Protein AF-A0A077XVP7-F1 (afdb_monomer_lite)

pLDDT: mean 82.43, std 23.12, range [26.16, 98.31]

Radius of gyration: 33.92 Å; chains: 1; bounding box: 102×39×110 Å

Structure (mmCIF, N/CA/C/O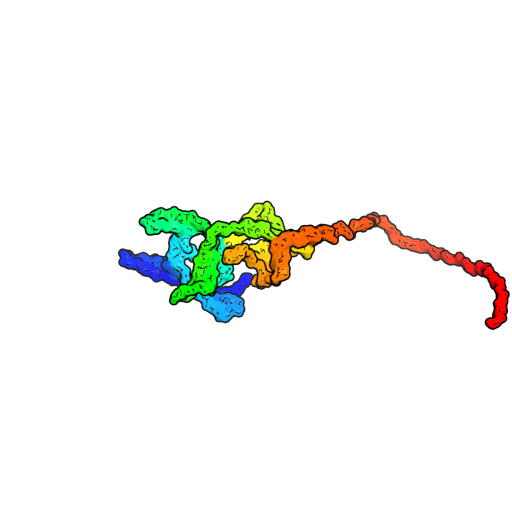 backbone):
data_AF-A0A077XVP7-F1
#
_entry.id   AF-A0A077XVP7-F1
#
loop_
_atom_site.group_PDB
_atom_site.id
_atom_site.type_symbol
_atom_site.label_atom_id
_atom_site.label_alt_id
_atom_site.label_comp_id
_atom_site.label_asym_id
_atom_site.label_entity_id
_atom_site.label_seq_id
_atom_site.pdbx_PDB_ins_code
_atom_site.Cartn_x
_atom_site.Cartn_y
_atom_site.Cartn_z
_atom_site.occupancy
_atom_site.B_iso_or_equiv
_atom_site.auth_seq_id
_atom_site.auth_comp_id
_atom_site.auth_asym_id
_atom_site.auth_atom_id
_atom_site.pdbx_PDB_model_num
ATOM 1 N N . MET A 1 1 ? 1.958 -12.522 10.988 1.00 44.28 1 MET A N 1
ATOM 2 C CA . MET A 1 1 ? 2.421 -12.353 9.593 1.00 44.28 1 MET A CA 1
ATOM 3 C C . MET A 1 1 ? 1.666 -13.384 8.767 1.00 44.28 1 MET A C 1
ATOM 5 O O . MET A 1 1 ? 1.558 -14.506 9.241 1.00 44.28 1 MET A O 1
ATOM 9 N N . GLY A 1 2 ? 1.006 -12.971 7.681 1.00 60.50 2 GLY A N 1
ATOM 10 C CA . GLY A 1 2 ? 0.100 -13.830 6.901 1.00 60.50 2 GLY A CA 1
ATOM 11 C C . GLY A 1 2 ? 0.855 -14.837 6.035 1.00 60.50 2 GLY A C 1
ATOM 12 O O . GLY A 1 2 ? 1.981 -14.561 5.628 1.00 60.50 2 GLY A O 1
ATOM 13 N N . ASN A 1 3 ? 0.239 -15.985 5.752 1.00 79.06 3 ASN A N 1
ATOM 14 C CA . ASN A 1 3 ? 0.801 -17.031 4.886 1.00 79.06 3 ASN A CA 1
ATOM 15 C C . ASN A 1 3 ? 0.529 -16.728 3.402 1.00 79.06 3 ASN A C 1
ATOM 17 O O . ASN A 1 3 ? 0.109 -17.603 2.645 1.00 79.06 3 ASN A O 1
ATOM 21 N N . ASP A 1 4 ? 0.699 -15.468 3.011 1.00 89.12 4 ASP A N 1
ATOM 22 C CA . ASP A 1 4 ? 0.605 -15.047 1.620 1.00 89.12 4 ASP A CA 1
ATOM 23 C C . ASP A 1 4 ? 1.827 -15.573 0.856 1.00 89.12 4 ASP A C 1
ATOM 25 O O . ASP A 1 4 ? 2.950 -15.563 1.367 1.00 89.12 4 ASP A O 1
ATOM 29 N N . HIS A 1 5 ? 1.622 -16.014 -0.383 1.00 92.75 5 HIS A N 1
ATOM 30 C CA . HIS A 1 5 ? 2.700 -16.458 -1.261 1.00 92.75 5 HIS A CA 1
ATOM 31 C C . HIS A 1 5 ? 2.914 -15.433 -2.370 1.00 92.75 5 HIS A C 1
ATOM 33 O O . HIS A 1 5 ? 1.995 -15.123 -3.128 1.00 92.75 5 HIS A O 1
ATOM 39 N N . VAL A 1 6 ? 4.139 -14.917 -2.476 1.00 94.69 6 VAL A N 1
ATOM 40 C CA . VAL A 1 6 ? 4.526 -13.937 -3.497 1.00 94.69 6 VAL A CA 1
ATOM 41 C C . VAL A 1 6 ? 5.794 -14.418 -4.189 1.00 94.69 6 VAL A C 1
ATOM 43 O O . VAL A 1 6 ? 6.761 -14.785 -3.526 1.00 94.69 6 VAL A O 1
ATOM 46 N N . THR A 1 7 ? 5.809 -14.433 -5.517 1.00 96.06 7 THR A N 1
ATOM 47 C CA . THR A 1 7 ? 6.993 -14.775 -6.321 1.00 96.06 7 THR A CA 1
ATOM 48 C C . THR A 1 7 ? 7.209 -13.709 -7.382 1.00 96.06 7 THR A C 1
ATOM 50 O O . THR A 1 7 ? 6.244 -13.225 -7.968 1.00 96.06 7 THR A O 1
ATOM 53 N N . ALA A 1 8 ? 8.470 -13.352 -7.635 1.00 97.00 8 ALA A N 1
ATOM 54 C CA . ALA A 1 8 ? 8.846 -12.431 -8.699 1.00 97.00 8 ALA A CA 1
ATOM 55 C C . ALA A 1 8 ? 9.669 -13.141 -9.776 1.00 97.00 8 ALA A C 1
ATOM 57 O O . ALA A 1 8 ? 10.629 -13.847 -9.462 1.00 97.00 8 ALA A O 1
ATOM 58 N N . ARG A 1 9 ? 9.347 -12.890 -11.046 1.00 97.75 9 ARG A N 1
ATOM 59 C CA . ARG A 1 9 ? 10.222 -13.184 -12.186 1.00 97.75 9 ARG A CA 1
ATOM 60 C C . ARG A 1 9 ? 10.799 -11.876 -12.709 1.00 97.75 9 ARG A C 1
ATOM 62 O O . ARG A 1 9 ? 10.049 -11.003 -13.129 1.00 97.75 9 ARG A O 1
ATOM 69 N N . LEU A 1 10 ? 12.122 -11.743 -12.684 1.00 97.56 10 LEU A N 1
ATOM 70 C CA . LEU A 1 10 ? 12.814 -10.543 -13.152 1.00 97.56 10 LEU A CA 1
ATOM 71 C C . LEU A 1 10 ? 13.047 -10.617 -14.665 1.00 97.56 10 LEU A C 1
ATOM 73 O O . LEU A 1 10 ? 13.587 -11.606 -15.160 1.00 97.56 10 LEU A O 1
ATOM 77 N N . ASN A 1 11 ? 12.683 -9.561 -15.389 1.00 96.94 11 ASN A N 1
ATOM 78 C CA . ASN A 1 11 ? 12.805 -9.497 -16.840 1.00 96.94 11 ASN A CA 1
ATOM 79 C C . ASN A 1 11 ? 13.934 -8.537 -17.234 1.00 96.94 11 ASN A C 1
ATOM 81 O O . ASN A 1 11 ? 13.831 -7.316 -17.070 1.00 96.94 11 ASN A O 1
ATOM 85 N N . PHE A 1 12 ? 15.003 -9.103 -17.793 1.00 96.31 12 PHE A N 1
ATOM 86 C CA . PHE A 1 12 ? 16.146 -8.362 -18.318 1.00 96.31 12 PHE A CA 1
ATOM 87 C C . PHE A 1 12 ? 16.134 -8.371 -19.846 1.00 96.31 12 PHE A C 1
ATOM 89 O O . PHE A 1 12 ? 15.812 -9.388 -20.460 1.00 96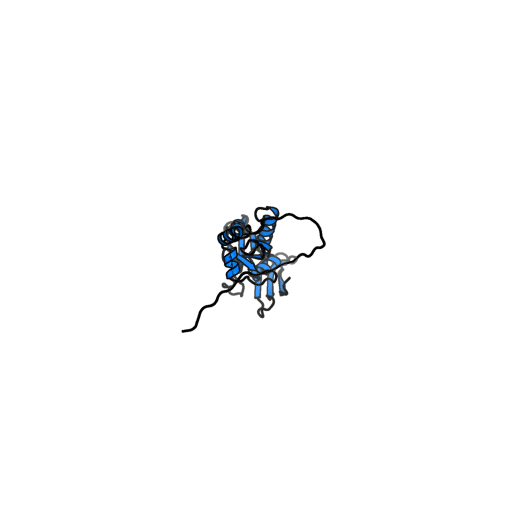.31 12 PHE A O 1
ATOM 96 N N . LYS A 1 13 ? 16.526 -7.259 -20.472 1.00 94.56 13 LYS A N 1
ATOM 97 C CA . LYS A 1 13 ? 16.799 -7.201 -21.916 1.00 94.56 13 LYS A CA 1
ATOM 98 C C . LYS A 1 13 ? 18.257 -6.825 -22.137 1.00 94.56 13 LYS A C 1
ATOM 100 O O . LYS A 1 13 ? 18.746 -5.868 -21.541 1.00 94.56 13 LYS A O 1
ATOM 105 N N . LYS A 1 14 ? 18.930 -7.567 -23.012 1.00 95.00 14 LYS A N 1
ATOM 106 C CA . LYS A 1 14 ? 20.259 -7.207 -23.506 1.00 95.00 14 LYS A CA 1
ATOM 107 C C . LYS A 1 14 ? 20.186 -5.890 -24.290 1.00 95.00 14 LYS A C 1
ATOM 109 O O . LYS A 1 14 ? 19.203 -5.657 -24.992 1.00 95.00 14 LYS A O 1
ATOM 114 N N . SER A 1 15 ? 21.189 -5.029 -24.149 1.00 93.56 15 SER A N 1
ATOM 115 C CA . SER A 1 15 ? 21.276 -3.798 -24.937 1.00 93.56 15 SER A CA 1
ATOM 116 C C . SER A 1 15 ? 21.480 -4.121 -26.417 1.00 93.56 15 SER A C 1
ATOM 118 O O . SER A 1 15 ? 22.288 -4.981 -26.765 1.00 93.56 15 SER A O 1
ATOM 120 N N . ASP A 1 16 ? 20.769 -3.394 -27.279 1.00 91.69 16 ASP A N 1
ATOM 121 C CA . ASP A 1 16 ? 20.938 -3.484 -28.732 1.00 91.69 16 ASP A CA 1
ATOM 122 C C . ASP A 1 16 ? 22.183 -2.693 -29.204 1.00 91.69 16 ASP A C 1
ATOM 124 O O . ASP A 1 16 ? 22.664 -2.904 -30.313 1.00 91.69 16 ASP A O 1
ATOM 128 N N . GLN A 1 17 ? 22.717 -1.794 -28.361 1.00 91.88 17 GLN A N 1
ATOM 129 C CA . GLN A 1 17 ? 23.861 -0.918 -28.669 1.00 91.88 17 GLN A CA 1
ATOM 130 C C . GLN A 1 17 ? 25.188 -1.413 -28.077 1.00 91.88 17 GLN A C 1
ATOM 132 O O . GLN A 1 17 ? 26.245 -1.148 -28.641 1.00 91.88 17 GLN A O 1
ATOM 137 N N . ASP A 1 18 ? 25.143 -2.132 -26.953 1.00 93.06 18 ASP A N 1
ATOM 138 C CA . ASP A 1 18 ? 26.331 -2.641 -26.262 1.00 93.06 18 ASP A CA 1
ATOM 139 C C . ASP A 1 18 ? 26.101 -4.083 -25.797 1.00 93.06 18 ASP A C 1
ATOM 141 O O . ASP A 1 18 ? 25.362 -4.352 -24.851 1.00 93.06 18 ASP A O 1
ATOM 145 N N . ALA A 1 19 ? 26.775 -5.038 -26.437 1.00 88.44 19 ALA A N 1
ATOM 146 C CA . ALA A 1 19 ? 26.587 -6.457 -26.160 1.00 88.44 19 ALA A CA 1
ATOM 147 C C . ALA A 1 19 ? 27.004 -6.898 -24.738 1.00 88.44 19 ALA A C 1
ATOM 149 O O . ALA A 1 19 ? 26.717 -8.042 -24.368 1.00 88.44 19 ALA A O 1
ATOM 150 N N . SER A 1 20 ? 27.657 -6.037 -23.953 1.00 91.94 20 SER A N 1
ATOM 151 C CA . SER A 1 20 ? 28.016 -6.288 -22.552 1.00 91.94 20 SER A CA 1
ATOM 152 C C . SER A 1 20 ? 26.928 -5.873 -21.552 1.00 91.94 20 SER A C 1
ATOM 154 O O . SER A 1 20 ? 26.946 -6.323 -20.406 1.00 91.94 20 SER A O 1
ATOM 156 N N . MET A 1 21 ? 25.951 -5.062 -21.972 1.00 93.75 21 MET A N 1
ATOM 157 C CA . MET A 1 21 ? 24.964 -4.465 -21.072 1.00 93.75 21 MET A CA 1
ATOM 158 C C . MET A 1 21 ? 23.627 -5.212 -21.058 1.00 93.75 21 MET A C 1
ATOM 160 O O . MET A 1 21 ? 23.106 -5.646 -22.089 1.00 93.75 21 MET A O 1
ATOM 164 N N . TYR A 1 22 ? 23.025 -5.283 -19.869 1.00 94.38 22 TYR A N 1
ATOM 165 C CA . TYR A 1 22 ? 21.671 -5.784 -19.641 1.00 94.38 22 TYR A CA 1
ATOM 166 C C . TYR A 1 22 ? 20.884 -4.783 -18.801 1.00 94.38 22 TYR A C 1
ATOM 168 O O . TYR A 1 22 ? 21.380 -4.272 -17.799 1.00 94.38 22 TYR A O 1
ATOM 176 N N . PHE A 1 23 ? 19.635 -4.542 -19.186 1.00 93.50 23 PHE A N 1
ATOM 177 C CA . PHE A 1 23 ? 18.729 -3.632 -18.496 1.00 93.50 23 PHE A CA 1
ATOM 178 C C . PHE A 1 23 ? 17.615 -4.406 -17.809 1.00 93.50 23 PHE A C 1
ATOM 180 O O . PHE A 1 23 ? 16.940 -5.227 -18.436 1.00 93.50 23 PHE A O 1
ATOM 187 N N . PHE A 1 24 ? 17.408 -4.125 -16.524 1.00 94.69 24 PHE A N 1
ATOM 188 C CA . PHE A 1 24 ? 16.256 -4.612 -15.778 1.00 94.69 24 PHE A CA 1
ATOM 189 C C . PHE A 1 24 ? 15.023 -3.779 -16.148 1.00 94.69 24 PHE A C 1
ATOM 191 O O . PHE A 1 24 ? 14.936 -2.607 -15.789 1.00 94.69 24 PHE A O 1
ATOM 198 N N . ASN A 1 25 ? 14.086 -4.372 -16.888 1.00 94.12 25 ASN A N 1
ATOM 199 C CA . ASN A 1 25 ? 12.985 -3.633 -17.516 1.00 94.12 25 ASN A CA 1
ATOM 200 C C . ASN A 1 25 ? 11.654 -3.773 -16.788 1.00 94.12 25 ASN A C 1
ATOM 202 O O . ASN A 1 25 ? 10.823 -2.867 -16.837 1.00 94.12 25 ASN A O 1
ATOM 206 N N . SER A 1 26 ? 11.405 -4.928 -16.183 1.00 97.12 26 SER A N 1
ATOM 207 C CA . SER A 1 26 ? 10.180 -5.201 -15.439 1.00 97.12 26 SER A CA 1
ATOM 208 C C . SER A 1 26 ? 10.345 -6.435 -14.570 1.00 97.12 26 SER A C 1
ATOM 210 O O . SER A 1 26 ? 11.302 -7.193 -14.721 1.00 97.12 26 SER A O 1
ATOM 212 N N . PHE A 1 27 ? 9.383 -6.675 -13.694 1.00 98.00 27 PHE A N 1
ATOM 213 C CA . PHE A 1 27 ? 9.234 -7.945 -13.006 1.00 98.00 27 PHE A CA 1
ATOM 214 C C . PHE A 1 27 ? 7.767 -8.369 -13.005 1.00 98.00 27 PHE A C 1
ATOM 216 O O . PHE A 1 27 ? 6.874 -7.544 -12.816 1.00 98.00 27 PHE A O 1
ATOM 223 N N . ASP A 1 28 ? 7.523 -9.654 -13.237 1.00 97.94 28 ASP A N 1
ATOM 224 C CA . ASP A 1 28 ? 6.202 -10.253 -13.071 1.00 97.94 28 ASP A CA 1
ATOM 225 C C . ASP A 1 28 ? 6.047 -10.700 -11.624 1.00 97.94 28 ASP A C 1
ATOM 227 O O . ASP A 1 28 ? 6.906 -11.416 -11.108 1.00 97.94 28 ASP A O 1
ATOM 231 N N . VAL A 1 29 ? 4.959 -10.299 -10.980 1.00 98.06 29 VAL A N 1
ATOM 232 C CA . VAL A 1 29 ? 4.599 -10.733 -9.634 1.00 98.06 29 VAL A CA 1
ATOM 233 C C . VAL A 1 29 ? 3.449 -11.715 -9.728 1.00 98.06 29 VAL A C 1
ATOM 235 O O . VAL A 1 29 ? 2.406 -11.399 -10.296 1.00 98.06 29 VAL A O 1
ATOM 238 N N . LEU A 1 30 ? 3.643 -12.891 -9.140 1.00 96.94 30 LEU A N 1
ATOM 239 C CA . LEU A 1 30 ? 2.583 -13.841 -8.831 1.00 96.94 30 LEU A CA 1
ATOM 240 C C . LEU A 1 30 ? 2.254 -13.708 -7.349 1.00 96.94 30 LEU A C 1
ATOM 242 O O . LEU A 1 30 ? 3.128 -13.909 -6.504 1.00 96.94 30 LEU A O 1
ATOM 246 N N . PHE A 1 31 ? 1.010 -13.365 -7.042 1.00 95.94 31 PHE A N 1
ATOM 247 C CA . PHE A 1 31 ? 0.520 -13.167 -5.686 1.00 95.94 31 PHE A CA 1
ATOM 248 C C . PHE A 1 31 ? -0.663 -14.093 -5.418 1.00 95.94 31 PHE A C 1
ATOM 250 O O . PHE A 1 31 ? -1.675 -14.043 -6.112 1.00 95.94 31 PHE A O 1
ATOM 257 N N . LYS A 1 32 ? -0.541 -14.922 -4.384 1.00 94.44 32 LYS A N 1
ATOM 258 C CA . LYS A 1 32 ? -1.622 -15.752 -3.865 1.00 94.44 32 LYS A CA 1
ATOM 259 C C . LYS A 1 32 ? -1.864 -15.396 -2.409 1.00 94.44 32 LYS A C 1
ATOM 261 O O . LYS A 1 32 ? -1.005 -15.617 -1.551 1.00 94.44 32 LYS A O 1
ATOM 266 N N . LYS A 1 33 ? -3.049 -14.862 -2.140 1.00 89.50 33 LYS A N 1
ATOM 267 C CA . LYS A 1 33 ? -3.473 -14.506 -0.792 1.00 89.50 33 LYS A CA 1
ATOM 268 C C . LYS A 1 33 ? -3.868 -15.745 0.002 1.00 89.50 33 LYS A C 1
ATOM 270 O O . LYS A 1 33 ? -4.430 -16.701 -0.535 1.00 89.50 33 LYS A O 1
ATOM 275 N N . GLN A 1 34 ? -3.580 -15.738 1.298 1.00 86.00 34 GLN A N 1
ATOM 276 C CA . GLN A 1 34 ? -3.913 -16.850 2.176 1.00 86.00 34 GLN A CA 1
ATOM 277 C C . GLN A 1 34 ? -5.419 -17.156 2.152 1.00 86.00 34 GLN A C 1
ATOM 279 O O . GLN A 1 34 ? -6.252 -16.289 2.404 1.00 86.00 34 GLN A O 1
ATOM 284 N N . GLY A 1 35 ? -5.757 -18.427 1.924 1.00 84.19 35 GLY A N 1
ATOM 285 C CA . GLY A 1 35 ? -7.144 -18.900 1.893 1.00 84.19 35 GLY A CA 1
ATOM 286 C C . GLY A 1 35 ? -7.876 -18.630 0.578 1.00 84.19 35 GLY A C 1
ATOM 287 O O . GLY A 1 35 ? -9.006 -19.084 0.424 1.00 84.19 35 GLY A O 1
ATOM 288 N N . GLU A 1 36 ? -7.239 -17.948 -0.374 1.00 87.00 36 GLU A N 1
ATOM 289 C CA . GLU A 1 36 ? -7.755 -17.766 -1.727 1.00 87.00 36 GLU A CA 1
ATOM 290 C C . GLU A 1 36 ? -7.137 -18.819 -2.661 1.00 87.00 36 GLU A C 1
ATOM 292 O O . GLU A 1 36 ? -5.975 -19.218 -2.521 1.00 87.00 36 GLU A O 1
ATOM 297 N N . ASN A 1 37 ? -7.938 -19.329 -3.599 1.00 87.00 37 ASN A N 1
ATOM 298 C CA . ASN A 1 37 ? -7.485 -20.343 -4.556 1.00 87.00 37 ASN A CA 1
ATOM 299 C C . ASN A 1 37 ? -6.829 -19.725 -5.791 1.00 87.00 37 ASN A C 1
ATOM 301 O O . ASN A 1 37 ? -6.003 -20.376 -6.430 1.00 87.00 37 ASN A O 1
ATOM 305 N N . GLU A 1 38 ? -7.191 -18.485 -6.102 1.00 89.62 38 GLU A N 1
ATOM 306 C CA . GLU A 1 38 ? -6.730 -17.767 -7.279 1.00 89.62 38 GLU A CA 1
ATOM 307 C C . GLU A 1 38 ? -5.360 -17.132 -7.030 1.00 89.62 38 GLU A C 1
ATOM 309 O O . GLU A 1 38 ? -5.062 -16.626 -5.946 1.00 89.62 38 GLU A O 1
ATOM 314 N N . THR A 1 39 ? -4.517 -17.180 -8.058 1.00 93.88 39 THR A N 1
ATOM 315 C CA . THR A 1 39 ? -3.234 -16.482 -8.082 1.00 93.88 39 THR A CA 1
ATOM 316 C C . THR A 1 39 ? -3.375 -15.297 -9.020 1.00 93.88 39 THR A C 1
ATOM 318 O O . THR A 1 39 ? -3.668 -15.466 -10.202 1.00 93.88 39 THR A O 1
ATOM 321 N N . MET A 1 40 ? -3.135 -14.105 -8.495 1.00 94.50 40 MET A N 1
ATOM 322 C CA . MET A 1 40 ? -3.070 -12.875 -9.264 1.00 94.50 40 MET A CA 1
ATOM 323 C C . MET A 1 40 ? -1.700 -12.748 -9.930 1.00 94.50 40 MET A C 1
ATOM 325 O O . MET A 1 40 ? -0.677 -13.032 -9.303 1.00 94.50 40 MET A O 1
ATOM 329 N N . GLN A 1 41 ? -1.674 -12.273 -11.172 1.00 96.44 41 GLN A N 1
ATOM 330 C CA . GLN A 1 41 ? -0.446 -11.914 -11.871 1.00 96.44 41 GLN A CA 1
ATOM 331 C C . GLN A 1 41 ? -0.467 -10.431 -12.242 1.00 96.44 41 GLN A C 1
ATOM 333 O O . GLN A 1 41 ? -1.487 -9.927 -12.694 1.00 96.44 41 GLN A O 1
ATOM 338 N N . GLN A 1 42 ? 0.665 -9.750 -12.074 1.00 98.12 42 GLN A N 1
ATOM 339 C CA . GLN A 1 42 ? 0.848 -8.363 -12.502 1.00 98.12 42 GLN A CA 1
ATOM 340 C C . GLN A 1 42 ? 2.285 -8.147 -12.980 1.00 98.12 42 GLN A C 1
ATOM 342 O O . GLN A 1 42 ? 3.232 -8.530 -12.292 1.00 98.12 42 GLN A O 1
ATOM 347 N N . ASN A 1 43 ? 2.470 -7.485 -14.119 1.00 97.81 43 ASN A N 1
ATOM 348 C CA . ASN A 1 43 ? 3.769 -6.973 -14.540 1.00 97.81 43 ASN A CA 1
ATOM 349 C C . ASN A 1 43 ? 3.992 -5.553 -13.999 1.00 97.81 43 ASN A C 1
ATOM 351 O O . ASN A 1 43 ? 3.175 -4.656 -14.206 1.00 97.81 43 ASN A O 1
ATOM 355 N N . PHE A 1 44 ? 5.132 -5.328 -13.350 1.00 97.56 44 PHE A N 1
ATOM 356 C CA . PHE A 1 44 ? 5.576 -4.006 -12.915 1.00 97.56 44 PHE A CA 1
ATOM 357 C C . PHE A 1 44 ? 6.783 -3.579 -13.739 1.00 97.56 44 PHE A C 1
ATOM 359 O O . PHE A 1 44 ? 7.851 -4.189 -13.665 1.00 97.56 44 PHE A O 1
ATOM 366 N N . ARG A 1 45 ? 6.628 -2.513 -14.528 1.00 95.06 45 ARG A N 1
ATOM 36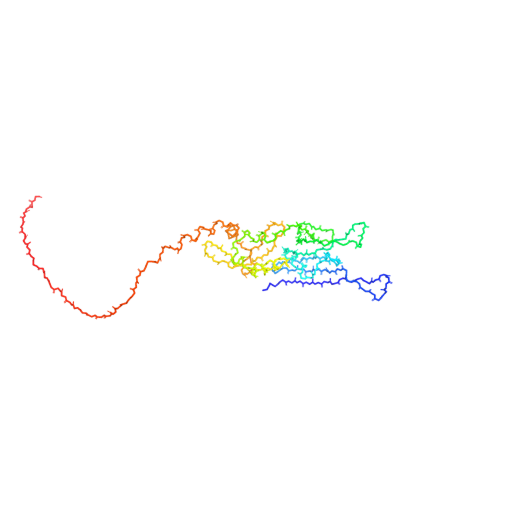7 C CA . ARG A 1 45 ? 7.729 -1.944 -15.313 1.00 95.06 45 ARG A CA 1
ATOM 368 C C . ARG A 1 45 ? 8.671 -1.139 -14.424 1.00 95.06 45 ARG A C 1
ATOM 370 O O . ARG A 1 45 ? 8.245 -0.416 -13.525 1.00 95.06 45 ARG A O 1
ATOM 377 N N . ILE A 1 46 ? 9.956 -1.228 -14.733 1.00 92.00 46 ILE A N 1
ATOM 378 C CA . ILE A 1 46 ? 10.980 -0.352 -14.184 1.00 92.00 46 ILE A CA 1
ATOM 379 C C . ILE A 1 46 ? 10.981 0.917 -15.024 1.00 92.00 46 ILE A C 1
ATOM 381 O O . ILE A 1 46 ? 11.354 0.918 -16.194 1.00 92.00 46 ILE A O 1
ATOM 385 N N . ALA A 1 47 ? 10.516 1.995 -14.412 1.00 84.81 47 ALA A N 1
ATOM 386 C CA . ALA A 1 47 ? 10.521 3.327 -14.984 1.00 84.81 47 ALA A CA 1
ATOM 387 C C . ALA A 1 47 ? 11.086 4.281 -13.934 1.00 84.81 47 ALA A C 1
ATOM 389 O O . ALA A 1 47 ? 10.673 4.242 -12.770 1.00 84.81 47 ALA A O 1
ATOM 390 N N . TYR A 1 48 ? 12.055 5.107 -14.330 1.00 82.06 48 TYR A N 1
ATOM 391 C CA . TYR A 1 48 ? 12.686 6.055 -13.420 1.00 82.06 48 TYR A CA 1
ATOM 392 C C . TYR A 1 48 ? 11.627 6.985 -12.819 1.00 82.06 48 TYR A C 1
ATOM 394 O O . TYR A 1 48 ? 10.900 7.649 -13.549 1.00 82.06 48 TYR A O 1
ATOM 402 N N . GLY A 1 49 ? 11.514 6.973 -11.491 1.00 82.88 49 GLY A N 1
ATOM 403 C CA . GLY A 1 49 ? 10.553 7.776 -10.739 1.00 82.88 49 GLY A CA 1
ATOM 404 C C . GLY A 1 49 ? 9.074 7.416 -10.920 1.00 82.88 49 GLY A C 1
ATOM 405 O O . GLY A 1 49 ? 8.245 7.981 -10.218 1.00 82.88 49 GLY A O 1
ATOM 406 N N . GLU A 1 50 ? 8.716 6.458 -11.778 1.00 86.31 50 GLU A N 1
ATOM 407 C CA . GLU A 1 50 ? 7.330 5.987 -11.925 1.00 86.31 50 GLU A CA 1
ATOM 408 C C . GLU A 1 50 ? 7.103 4.546 -11.456 1.00 86.31 50 GLU A C 1
ATOM 410 O O . GLU A 1 50 ? 5.966 4.159 -11.189 1.00 86.31 50 GLU A O 1
ATOM 415 N N . GLY A 1 51 ? 8.172 3.755 -11.346 1.00 92.50 51 GLY A N 1
ATOM 416 C CA . GLY A 1 51 ? 8.103 2.345 -10.979 1.00 92.50 51 GLY A CA 1
ATOM 417 C C . GLY A 1 51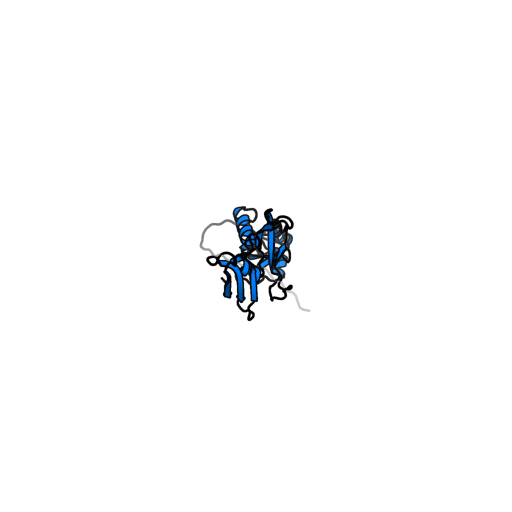 ? 7.810 2.088 -9.499 1.00 92.50 51 GLY A C 1
ATOM 418 O O . GLY A 1 51 ? 7.955 2.954 -8.627 1.00 92.50 51 GLY A O 1
ATOM 419 N N . PHE A 1 52 ? 7.460 0.837 -9.216 1.00 96.12 52 PHE A N 1
ATOM 420 C CA . PHE A 1 52 ? 7.260 0.317 -7.867 1.00 96.12 52 PHE A CA 1
ATOM 421 C C . PHE A 1 52 ? 8.326 -0.725 -7.543 1.00 96.12 52 PHE A C 1
ATOM 423 O O . PHE A 1 52 ? 8.718 -1.515 -8.403 1.00 96.12 52 PHE A O 1
ATOM 430 N N . ARG A 1 53 ? 8.802 -0.729 -6.298 1.00 95.19 53 ARG A N 1
ATOM 431 C CA . ARG A 1 53 ? 9.642 -1.817 -5.779 1.00 95.19 53 ARG A CA 1
ATOM 432 C C . ARG A 1 53 ? 8.801 -3.074 -5.546 1.00 95.19 53 ARG A C 1
ATOM 434 O O . ARG A 1 53 ? 7.576 -3.016 -5.519 1.00 95.19 53 ARG A O 1
ATOM 441 N N . PHE A 1 54 ? 9.450 -4.215 -5.330 1.00 96.25 54 PHE A N 1
ATOM 442 C CA . PHE A 1 54 ? 8.743 -5.478 -5.101 1.00 96.25 54 PHE A CA 1
ATOM 443 C C . PHE A 1 54 ? 7.847 -5.460 -3.845 1.00 96.25 54 PHE A C 1
ATOM 445 O O . PHE A 1 54 ? 6.730 -5.974 -3.879 1.00 96.25 54 PHE A O 1
ATOM 452 N N . ASP A 1 55 ? 8.284 -4.815 -2.758 1.00 96.00 55 ASP A N 1
ATOM 453 C CA . ASP A 1 55 ? 7.468 -4.638 -1.549 1.00 96.00 55 ASP A CA 1
ATOM 454 C C . ASP A 1 55 ? 6.222 -3.779 -1.820 1.00 96.00 55 ASP A C 1
ATOM 456 O O . ASP A 1 55 ? 5.125 -4.108 -1.368 1.00 96.00 55 ASP A O 1
ATOM 460 N N . GLU A 1 56 ? 6.379 -2.713 -2.606 1.00 97.31 56 GLU A N 1
ATOM 461 C CA . GLU A 1 56 ? 5.293 -1.832 -3.041 1.00 97.31 56 GLU A CA 1
ATOM 462 C C . GLU A 1 56 ? 4.313 -2.567 -3.971 1.00 97.31 56 GLU A C 1
ATOM 464 O O . GLU A 1 56 ? 3.098 -2.465 -3.812 1.00 97.31 56 GLU A O 1
ATOM 469 N N . ALA A 1 57 ? 4.825 -3.376 -4.896 1.00 97.44 57 ALA A N 1
ATOM 470 C CA . ALA A 1 57 ? 4.019 -4.205 -5.783 1.00 97.44 57 ALA A CA 1
ATOM 471 C C . ALA A 1 57 ? 3.118 -5.173 -5.001 1.00 97.44 57 ALA A C 1
ATOM 473 O O . ALA A 1 57 ? 1.908 -5.207 -5.222 1.00 97.44 57 ALA A O 1
ATOM 474 N N . TYR A 1 58 ? 3.679 -5.896 -4.027 1.00 96.44 58 TYR A N 1
ATOM 475 C CA . TYR A 1 58 ? 2.901 -6.757 -3.133 1.00 96.44 58 TYR A CA 1
ATOM 476 C C . TYR A 1 58 ? 1.823 -5.974 -2.371 1.00 96.44 58 TYR A C 1
ATOM 478 O O . TYR A 1 58 ? 0.685 -6.427 -2.254 1.00 96.44 58 TYR A O 1
ATOM 486 N N . LYS A 1 59 ? 2.156 -4.786 -1.855 1.00 97.12 59 LYS A N 1
ATOM 487 C CA . LYS A 1 59 ? 1.208 -3.917 -1.145 1.00 97.12 59 LYS A CA 1
ATOM 488 C C . LYS A 1 59 ? 0.023 -3.527 -2.032 1.00 97.12 59 LYS A C 1
ATOM 490 O O . LYS A 1 59 ? -1.116 -3.713 -1.603 1.00 97.12 59 LYS A O 1
ATOM 495 N N . LEU A 1 60 ? 0.286 -3.083 -3.260 1.00 97.81 60 LEU A N 1
ATOM 496 C CA . LEU A 1 60 ? -0.741 -2.740 -4.248 1.00 97.81 60 LEU A CA 1
ATOM 497 C C . LEU A 1 60 ? -1.617 -3.944 -4.611 1.00 97.81 60 LEU A C 1
ATOM 499 O O . LEU A 1 60 ? -2.838 -3.832 -4.573 1.00 97.81 60 LEU A O 1
ATOM 503 N N . MET A 1 61 ? -1.012 -5.104 -4.887 1.00 96.94 61 MET A N 1
ATOM 504 C CA . MET A 1 61 ? -1.745 -6.339 -5.212 1.00 96.94 61 MET A CA 1
ATOM 505 C C . MET A 1 61 ? -2.585 -6.863 -4.039 1.00 96.94 61 MET A C 1
ATOM 507 O O . MET A 1 61 ? -3.607 -7.508 -4.245 1.00 96.94 61 MET A O 1
ATOM 511 N N . ASN A 1 62 ? -2.206 -6.542 -2.800 1.00 93.81 62 ASN A N 1
ATOM 512 C CA . ASN A 1 62 ? -3.007 -6.807 -1.601 1.00 93.81 62 ASN A CA 1
ATOM 513 C C . ASN A 1 62 ? -4.097 -5.731 -1.365 1.00 93.81 62 ASN A C 1
ATOM 515 O O . ASN A 1 62 ? -4.735 -5.709 -0.316 1.00 93.81 62 ASN A O 1
ATOM 519 N N . GLY A 1 63 ? -4.299 -4.806 -2.309 1.00 95.19 63 GLY A N 1
ATOM 520 C CA . GLY A 1 63 ? -5.314 -3.750 -2.245 1.00 95.19 63 GLY A CA 1
ATOM 521 C C . GLY A 1 63 ? -4.965 -2.577 -1.328 1.00 95.19 63 GLY A C 1
ATOM 522 O O . GLY A 1 63 ? -5.856 -1.830 -0.920 1.00 95.19 63 GLY A O 1
ATOM 523 N N . ARG A 1 64 ? -3.687 -2.401 -0.971 1.00 96.81 64 ARG A N 1
ATOM 524 C CA . ARG A 1 64 ? -3.219 -1.276 -0.146 1.00 96.81 64 ARG A CA 1
ATOM 525 C C . ARG A 1 64 ? -2.792 -0.104 -1.020 1.00 96.81 64 ARG A C 1
ATOM 527 O O . ARG A 1 64 ? -2.375 -0.279 -2.161 1.00 96.81 64 ARG A O 1
ATOM 534 N N . SER A 1 65 ? -2.898 1.101 -0.470 1.00 98.19 65 SER A N 1
ATOM 535 C CA . SER A 1 65 ? -2.474 2.333 -1.140 1.00 98.19 65 SER A CA 1
ATOM 536 C C . SER A 1 65 ? -1.050 2.729 -0.753 1.00 98.19 65 SER A C 1
ATOM 538 O O . SER A 1 65 ? -0.643 2.491 0.379 1.00 98.19 65 SER A O 1
ATOM 540 N N . ILE A 1 66 ? -0.305 3.350 -1.668 1.00 97.94 66 ILE A N 1
ATOM 541 C CA . ILE A 1 66 ? 1.084 3.785 -1.448 1.00 97.94 66 ILE A CA 1
ATOM 542 C C . ILE A 1 66 ? 1.223 5.246 -1.831 1.00 97.94 66 ILE A C 1
ATOM 544 O O . ILE A 1 66 ? 1.009 5.603 -2.986 1.00 97.94 66 ILE A O 1
ATOM 548 N N . ASN A 1 67 ? 1.626 6.081 -0.885 1.00 97.44 67 ASN A N 1
ATOM 549 C CA . ASN A 1 67 ? 1.993 7.464 -1.133 1.00 97.44 67 ASN A CA 1
ATOM 550 C C . ASN A 1 67 ? 3.505 7.575 -1.342 1.00 97.44 67 ASN A C 1
ATOM 552 O O . ASN A 1 67 ? 4.291 7.201 -0.472 1.00 97.44 67 ASN A O 1
ATOM 556 N N . LYS A 1 68 ? 3.914 8.102 -2.495 1.00 95.25 68 LYS A N 1
ATOM 557 C CA . LYS A 1 68 ? 5.322 8.365 -2.804 1.00 95.25 68 LYS A CA 1
ATOM 558 C C . LYS A 1 68 ? 5.454 9.548 -3.752 1.00 95.25 68 LYS A C 1
ATOM 560 O O . LYS A 1 68 ? 4.490 9.979 -4.387 1.00 95.25 68 LYS A O 1
ATOM 565 N N . THR A 1 69 ? 6.673 10.058 -3.853 1.00 95.31 69 THR A N 1
ATOM 566 C CA . THR A 1 69 ? 7.038 11.017 -4.891 1.00 95.31 69 THR A CA 1
ATOM 567 C C . THR A 1 69 ? 7.271 10.269 -6.198 1.00 95.31 69 THR A C 1
ATOM 569 O O . THR A 1 69 ? 8.082 9.343 -6.259 1.00 95.31 69 THR A O 1
ATOM 572 N N . PHE A 1 70 ? 6.534 10.665 -7.229 1.00 94.00 70 PHE A N 1
ATOM 573 C CA . PHE A 1 70 ? 6.723 10.231 -8.602 1.00 94.00 70 PHE A CA 1
ATOM 574 C C . PHE A 1 70 ? 7.517 11.286 -9.369 1.00 94.00 70 PHE A C 1
ATOM 576 O O . PHE A 1 70 ? 7.409 12.473 -9.072 1.00 94.00 70 PHE A O 1
ATOM 583 N N . VAL A 1 71 ? 8.277 10.867 -10.377 1.00 91.69 71 VAL A N 1
ATOM 584 C CA . VAL A 1 71 ? 8.930 11.785 -11.318 1.00 91.69 71 VAL A CA 1
ATOM 585 C C . VAL A 1 71 ? 8.202 11.701 -12.647 1.00 91.69 71 VAL A C 1
ATOM 587 O O . VAL A 1 71 ? 8.149 10.636 -13.256 1.00 91.69 71 VAL A O 1
ATOM 590 N N . MET A 1 72 ? 7.655 12.823 -13.096 1.00 84.50 72 MET A N 1
ATOM 591 C CA . MET A 1 72 ? 7.062 12.957 -14.422 1.00 84.50 72 MET A CA 1
ATOM 592 C C . MET A 1 72 ? 8.034 13.703 -15.332 1.00 84.50 72 MET A C 1
ATOM 594 O O . MET A 1 72 ? 8.639 14.694 -14.927 1.00 84.50 72 MET A O 1
ATOM 598 N N . THR A 1 73 ? 8.198 13.219 -16.559 1.00 84.12 73 THR A N 1
ATOM 599 C CA . THR A 1 73 ? 8.950 13.923 -17.606 1.00 84.12 73 THR A CA 1
ATOM 600 C C . THR A 1 73 ? 8.012 14.788 -18.431 1.00 84.12 73 THR A C 1
ATOM 602 O O . THR A 1 73 ? 6.884 14.362 -18.711 1.00 84.12 73 THR A O 1
ATOM 605 N N . ASP A 1 74 ? 8.474 15.958 -18.866 1.00 83.00 74 ASP A N 1
ATOM 606 C CA . ASP A 1 74 ? 7.708 16.769 -19.810 1.00 83.00 74 ASP A CA 1
ATOM 607 C C . ASP A 1 74 ? 7.513 16.024 -21.151 1.00 83.00 74 ASP A C 1
ATOM 609 O O . ASP A 1 74 ? 8.308 15.166 -21.553 1.00 83.00 74 ASP A O 1
ATOM 613 N N . ARG A 1 75 ? 6.386 16.288 -21.825 1.00 79.00 75 ARG A N 1
ATOM 614 C CA . ARG A 1 75 ? 6.033 15.612 -23.087 1.00 79.00 75 ARG A CA 1
ATOM 615 C C . ARG A 1 75 ? 6.870 16.096 -24.272 1.00 79.00 75 ARG A C 1
ATOM 617 O O . ARG A 1 75 ? 7.022 15.345 -25.233 1.00 79.00 75 ARG A O 1
ATOM 624 N N . GLN A 1 76 ? 7.333 17.339 -24.228 1.00 84.31 76 GLN A N 1
ATOM 625 C CA . GLN A 1 76 ? 8.099 18.017 -25.271 1.00 84.31 76 GLN A CA 1
ATOM 626 C C . GLN A 1 76 ? 9.601 17.905 -25.002 1.00 84.31 76 GLN A C 1
ATOM 628 O O . GLN A 1 76 ? 10.364 17.761 -25.953 1.00 84.31 76 GLN A O 1
ATOM 633 N N . ASP A 1 77 ? 10.006 17.882 -23.729 1.00 83.00 77 ASP A N 1
ATOM 634 C CA . ASP A 1 77 ? 11.403 17.717 -23.326 1.00 83.00 77 ASP A CA 1
ATOM 635 C C . ASP A 1 77 ? 11.564 16.686 -22.194 1.00 83.00 77 ASP A C 1
ATOM 637 O O . ASP A 1 77 ? 11.203 16.911 -21.039 1.00 83.00 77 ASP A O 1
ATOM 641 N N . ARG A 1 78 ? 12.154 15.530 -22.514 1.00 79.31 78 ARG A N 1
ATOM 642 C CA . ARG A 1 78 ? 12.335 14.441 -21.540 1.00 79.31 78 ARG A CA 1
ATOM 643 C C . ARG A 1 78 ? 13.428 14.709 -20.503 1.00 79.31 78 ARG A C 1
ATOM 645 O O . ARG A 1 78 ? 13.506 13.955 -19.527 1.00 79.31 78 ARG A O 1
ATOM 652 N N . ASP A 1 79 ? 14.242 15.745 -20.690 1.00 85.00 79 ASP A N 1
ATOM 653 C CA . ASP A 1 79 ? 15.250 16.154 -19.712 1.00 85.00 79 ASP A CA 1
ATOM 654 C C . ASP A 1 79 ? 14.633 16.989 -18.581 1.00 85.00 79 ASP A C 1
ATOM 656 O O . ASP A 1 79 ? 15.158 17.007 -17.463 1.00 85.00 79 ASP A O 1
ATOM 660 N N . ILE A 1 80 ? 13.460 17.589 -18.811 1.00 85.19 80 ILE A N 1
ATOM 661 C CA . ILE A 1 80 ? 12.694 18.279 -17.773 1.00 85.19 80 ILE A CA 1
ATOM 662 C C . ILE A 1 80 ? 11.950 17.249 -16.924 1.00 85.19 80 ILE A C 1
ATOM 664 O O . ILE A 1 80 ? 11.079 16.514 -17.398 1.00 85.19 80 ILE A O 1
ATOM 668 N N . ARG A 1 81 ? 12.277 17.227 -15.630 1.00 87.81 81 ARG A N 1
ATOM 669 C CA . ARG A 1 81 ? 11.697 16.324 -14.632 1.00 87.81 81 ARG A CA 1
ATOM 670 C C . ARG A 1 81 ? 10.975 17.117 -13.557 1.00 87.81 81 ARG A C 1
ATOM 672 O O . ARG A 1 81 ? 11.519 18.080 -13.024 1.00 87.81 81 ARG A O 1
ATOM 679 N N . GLN A 1 82 ? 9.768 16.683 -13.221 1.00 89.69 82 GLN A N 1
ATOM 680 C CA . GLN A 1 82 ? 8.957 17.260 -12.156 1.00 89.69 82 GLN A CA 1
ATOM 681 C C . GLN A 1 82 ? 8.624 16.186 -11.130 1.00 89.69 82 GLN A C 1
ATOM 683 O O . GLN A 1 82 ? 8.103 15.122 -11.468 1.00 89.69 82 GLN A O 1
ATOM 688 N N . GLU A 1 83 ? 8.932 16.472 -9.871 1.00 92.81 83 GLU A N 1
ATOM 689 C CA . GLU A 1 83 ? 8.531 15.632 -8.752 1.00 92.81 83 GLU A CA 1
ATOM 690 C C . GLU A 1 83 ? 7.097 15.956 -8.341 1.00 92.81 83 GLU A C 1
ATOM 692 O O . GLU A 1 83 ? 6.739 17.113 -8.123 1.00 92.81 83 GLU A O 1
ATOM 697 N N . ILE A 1 84 ? 6.270 14.922 -8.215 1.00 93.00 84 ILE A N 1
ATOM 698 C CA . ILE A 1 84 ? 4.880 15.051 -7.793 1.00 93.00 84 ILE A CA 1
ATOM 699 C C . ILE A 1 84 ? 4.535 13.975 -6.770 1.00 93.00 84 ILE A C 1
ATOM 701 O O . ILE A 1 84 ? 4.727 12.781 -6.996 1.00 93.00 84 ILE A O 1
ATOM 705 N N . ASN A 1 85 ? 4.010 14.388 -5.619 1.00 95.00 85 ASN A N 1
ATOM 706 C CA . ASN A 1 85 ? 3.500 13.444 -4.635 1.00 95.00 85 ASN A CA 1
ATOM 707 C C . ASN A 1 85 ? 2.124 12.926 -5.072 1.00 95.00 85 ASN A C 1
ATOM 709 O O . ASN A 1 85 ? 1.240 13.708 -5.429 1.00 95.00 85 ASN A O 1
ATOM 713 N N . ALA A 1 86 ? 1.938 11.609 -5.026 1.00 96.88 86 ALA A N 1
ATOM 714 C CA . ALA A 1 86 ? 0.636 10.998 -5.249 1.00 96.88 86 ALA A CA 1
ATOM 715 C C . ALA A 1 86 ? 0.481 9.722 -4.426 1.00 96.88 86 ALA A C 1
ATOM 717 O O . ALA A 1 86 ? 1.461 9.086 -4.028 1.00 96.88 86 ALA A O 1
ATOM 718 N N . THR A 1 87 ? -0.770 9.326 -4.222 1.00 97.94 87 THR A N 1
ATOM 719 C CA . THR A 1 87 ? -1.125 8.044 -3.622 1.00 97.94 87 THR A CA 1
ATOM 720 C C . THR A 1 87 ? -1.623 7.098 -4.703 1.00 97.94 87 THR A C 1
ATOM 722 O O . THR A 1 87 ? -2.633 7.366 -5.347 1.00 97.94 87 THR A O 1
ATOM 725 N N . ALA A 1 88 ? -0.915 5.996 -4.915 1.00 98.00 88 ALA A N 1
ATOM 726 C CA . ALA A 1 88 ? -1.269 4.964 -5.873 1.00 98.00 88 ALA A CA 1
ATOM 727 C C . ALA A 1 88 ? -2.096 3.848 -5.227 1.00 98.00 88 ALA A C 1
ATOM 729 O O . ALA A 1 88 ? -1.832 3.461 -4.087 1.00 98.00 88 ALA A O 1
ATOM 730 N N . TYR A 1 89 ? -3.052 3.296 -5.969 1.00 98.19 89 TYR A N 1
ATOM 731 C CA . TYR A 1 89 ? -3.756 2.057 -5.632 1.00 98.19 89 TYR A CA 1
ATOM 732 C C . TYR A 1 89 ? -3.992 1.221 -6.896 1.00 98.19 89 TYR A C 1
ATOM 734 O O . TYR A 1 89 ? -3.961 1.748 -8.007 1.00 98.19 89 TYR A O 1
ATOM 742 N N . MET A 1 90 ? -4.207 -0.085 -6.730 1.00 97.94 90 MET A N 1
ATOM 743 C CA . MET A 1 90 ? -4.543 -0.989 -7.833 1.00 97.94 90 MET A CA 1
ATOM 744 C C . MET A 1 90 ? -6.061 -1.049 -8.023 1.00 97.94 90 MET A C 1
ATOM 746 O O . MET A 1 90 ? -6.789 -1.332 -7.071 1.00 97.94 90 MET A O 1
ATOM 750 N N . ASP A 1 91 ? -6.540 -0.780 -9.235 1.00 97.62 91 ASP A N 1
ATOM 751 C CA . ASP A 1 91 ? -7.948 -0.923 -9.590 1.00 97.62 91 ASP A CA 1
ATOM 752 C C . ASP A 1 91 ? -8.219 -2.320 -10.152 1.00 97.62 91 ASP A C 1
ATOM 754 O O . ASP A 1 91 ? -7.971 -2.619 -11.319 1.00 97.62 91 ASP A O 1
ATOM 758 N N . PHE A 1 92 ? -8.785 -3.178 -9.306 1.00 95.50 92 PHE A N 1
ATOM 759 C CA . PHE A 1 92 ? -9.095 -4.563 -9.656 1.00 95.50 92 PHE A CA 1
ATOM 760 C C . PHE A 1 92 ? -10.246 -4.727 -10.662 1.00 95.50 92 PHE A C 1
ATOM 762 O O . PHE A 1 92 ? -10.569 -5.853 -11.037 1.00 95.50 92 PHE A O 1
ATOM 769 N N . LYS A 1 93 ? -10.903 -3.638 -11.082 1.00 96.44 93 LYS A N 1
ATOM 770 C CA . LYS A 1 93 ? -11.996 -3.679 -12.068 1.00 96.44 93 LYS A CA 1
ATOM 771 C C . LYS A 1 93 ? -11.520 -3.434 -13.494 1.00 96.44 93 LYS A C 1
ATOM 773 O O . LYS A 1 93 ? -12.171 -3.898 -14.427 1.00 96.44 93 LYS A O 1
ATOM 778 N N . ASN A 1 94 ? -10.420 -2.704 -13.656 1.00 96.81 94 ASN A N 1
ATOM 779 C CA . ASN A 1 94 ? -9.900 -2.296 -14.953 1.00 96.81 94 ASN A CA 1
ATOM 780 C C . ASN A 1 94 ? -8.653 -3.115 -15.277 1.00 96.81 94 ASN A C 1
ATOM 782 O O . ASN A 1 94 ? -7.616 -2.977 -14.630 1.00 96.81 94 ASN A O 1
ATOM 786 N N . VAL A 1 95 ? -8.778 -3.989 -16.276 1.00 96.00 95 VAL A N 1
ATOM 787 C CA . VAL A 1 95 ? -7.720 -4.906 -16.712 1.00 96.00 95 VAL A CA 1
ATOM 788 C C . VAL A 1 95 ? -7.339 -4.572 -18.147 1.00 96.00 95 VAL A C 1
ATOM 790 O O . VAL A 1 95 ? -8.205 -4.420 -19.012 1.00 96.00 95 VAL A O 1
ATOM 793 N N . ASP A 1 96 ? -6.042 -4.443 -18.409 1.00 95.06 96 ASP A N 1
ATOM 794 C CA . ASP A 1 96 ? -5.531 -4.220 -19.754 1.00 95.06 96 ASP A CA 1
ATOM 795 C C . ASP A 1 96 ? -5.577 -5.502 -20.611 1.00 95.06 96 ASP A C 1
ATOM 797 O O . ASP A 1 96 ? -5.846 -6.612 -20.149 1.00 95.06 96 ASP A O 1
ATOM 801 N N . LYS A 1 97 ? -5.267 -5.369 -21.903 1.00 95.88 97 LYS A N 1
ATOM 802 C CA . LYS A 1 97 ? -5.231 -6.501 -22.850 1.00 95.88 97 LYS A CA 1
ATOM 803 C C . LYS A 1 97 ? -4.199 -7.593 -22.518 1.00 95.88 97 LYS A C 1
ATOM 805 O O . LYS A 1 97 ? -4.201 -8.632 -23.171 1.00 95.88 97 LYS A O 1
ATOM 810 N N . TYR A 1 98 ? -3.292 -7.344 -21.577 1.00 93.44 98 TYR A N 1
ATOM 811 C CA . TYR A 1 98 ? -2.258 -8.274 -21.128 1.00 93.44 98 TYR A CA 1
ATOM 812 C C . TYR A 1 98 ? -2.584 -8.898 -19.764 1.00 93.44 98 TYR A C 1
ATOM 814 O O . TYR A 1 98 ? -1.775 -9.669 -19.252 1.00 93.44 98 TYR A O 1
ATOM 822 N N . GLY A 1 99 ? -3.753 -8.595 -19.190 1.00 94.62 99 GLY A N 1
ATOM 823 C CA . GLY A 1 99 ? -4.170 -9.117 -17.892 1.00 94.62 99 GLY A CA 1
ATOM 824 C C . GLY A 1 99 ? -3.644 -8.324 -16.695 1.00 94.62 99 GLY A C 1
ATOM 825 O O . GLY A 1 99 ? -3.773 -8.804 -15.574 1.00 94.62 99 GLY A O 1
ATOM 826 N N . ASN A 1 100 ? -3.057 -7.139 -16.898 1.00 97.06 100 ASN A N 1
ATOM 827 C CA . ASN A 1 100 ? -2.596 -6.288 -15.801 1.00 97.06 100 ASN A CA 1
ATOM 828 C C . ASN A 1 100 ? -3.719 -5.375 -15.314 1.00 97.06 100 ASN A C 1
ATOM 830 O O . ASN A 1 100 ? -4.393 -4.729 -16.117 1.00 97.06 100 ASN A O 1
ATOM 834 N N . PHE A 1 101 ? -3.857 -5.256 -14.000 1.00 97.69 101 PHE A N 1
ATOM 835 C CA . PHE A 1 101 ? -4.723 -4.270 -13.372 1.00 97.69 101 PHE A CA 1
ATOM 836 C C . PHE A 1 101 ? -4.148 -2.864 -13.517 1.00 97.69 101 PHE A C 1
ATOM 838 O O . PHE A 1 101 ? -2.928 -2.656 -13.451 1.00 97.69 101 PHE A O 1
ATOM 845 N N . GLU A 1 102 ? -5.035 -1.891 -13.685 1.00 97.38 102 GLU A N 1
ATOM 846 C CA . GLU A 1 102 ? -4.674 -0.480 -13.702 1.00 97.38 102 GLU A CA 1
ATOM 847 C C . GLU A 1 102 ? -4.138 -0.034 -12.331 1.00 97.38 102 GLU A C 1
ATOM 849 O O . GLU A 1 102 ? -4.647 -0.425 -11.280 1.00 97.38 102 GLU A O 1
ATOM 854 N N . ILE A 1 103 ? -3.101 0.810 -12.331 1.00 97.12 103 ILE A N 1
ATOM 855 C CA . ILE A 1 103 ? -2.620 1.492 -11.124 1.00 97.12 103 ILE A CA 1
ATOM 856 C C . ILE A 1 103 ? -3.017 2.959 -11.229 1.00 97.12 103 ILE A C 1
ATOM 858 O O . ILE A 1 103 ? -2.448 3.717 -12.017 1.00 97.12 103 ILE A O 1
ATOM 862 N N . VAL A 1 104 ? -3.975 3.364 -10.404 1.00 97.19 104 VAL A N 1
ATOM 863 C CA . VAL A 1 104 ? -4.506 4.726 -10.378 1.00 97.19 104 VAL A CA 1
ATOM 864 C C . VAL A 1 104 ? -3.692 5.567 -9.402 1.00 97.19 104 VAL A C 1
ATOM 866 O O . VAL A 1 104 ? -3.452 5.150 -8.269 1.00 97.19 104 VAL A O 1
ATOM 869 N N . LYS A 1 105 ? -3.285 6.770 -9.824 1.00 96.12 105 LYS A N 1
ATOM 870 C CA . LYS A 1 105 ? -2.610 7.769 -8.980 1.00 96.12 105 LYS A CA 1
ATOM 871 C C . LYS A 1 105 ? -3.613 8.851 -8.571 1.00 96.12 105 LYS A C 1
ATOM 873 O O . LYS A 1 105 ? -4.182 9.526 -9.424 1.00 96.12 105 LYS A O 1
ATOM 878 N N . VAL A 1 106 ? -3.806 9.031 -7.268 1.00 95.94 106 VAL A N 1
ATOM 879 C CA . VAL A 1 106 ? -4.626 10.100 -6.686 1.00 95.94 106 VAL A CA 1
ATOM 880 C C . VAL A 1 106 ? -3.710 11.200 -6.172 1.00 95.94 106 VAL A C 1
ATOM 882 O O . VAL A 1 106 ? -2.883 10.979 -5.284 1.00 95.94 106 VAL A O 1
ATOM 885 N N . TYR A 1 107 ? -3.871 12.396 -6.725 1.00 94.12 107 TYR A N 1
ATOM 886 C CA . TYR A 1 107 ? -3.146 13.591 -6.309 1.00 94.12 107 TYR A CA 1
ATOM 887 C C . TYR A 1 107 ? -3.926 14.321 -5.212 1.00 94.12 107 TYR A C 1
ATOM 889 O O . TYR A 1 107 ? -5.153 14.377 -5.254 1.00 94.12 107 TYR A O 1
ATOM 897 N N . GLY A 1 108 ? -3.224 14.872 -4.219 1.00 90.38 108 GLY A N 1
ATOM 898 C CA . GLY A 1 108 ? -3.853 15.637 -3.134 1.00 90.38 108 GLY A CA 1
ATOM 899 C C . GLY A 1 108 ? -4.584 14.803 -2.072 1.00 90.38 108 GLY A C 1
ATOM 900 O O . GLY A 1 108 ? -5.363 15.359 -1.304 1.00 90.38 108 GLY A O 1
ATOM 901 N N . TYR A 1 109 ? -4.346 13.487 -2.003 1.00 91.75 109 TYR A N 1
ATOM 902 C CA . TYR A 1 109 ? -4.861 12.653 -0.912 1.00 91.75 109 TYR A CA 1
ATOM 903 C C . TYR A 1 109 ? -4.190 13.028 0.418 1.00 91.75 109 TYR A C 1
ATOM 905 O O . TYR A 1 109 ? -3.033 12.678 0.664 1.00 91.75 109 TYR A O 1
ATOM 913 N N . ASP A 1 110 ? -4.928 13.732 1.276 1.00 93.06 110 ASP A N 1
ATOM 914 C CA . ASP A 1 110 ? -4.457 14.168 2.589 1.00 93.06 110 ASP A CA 1
ATOM 915 C C . ASP A 1 110 ? -4.745 13.104 3.657 1.00 93.06 110 ASP A C 1
ATOM 917 O O . ASP A 1 110 ? -5.790 13.082 4.316 1.00 93.06 110 ASP A O 1
ATOM 921 N N . LEU A 1 111 ? -3.784 12.196 3.819 1.00 94.69 111 LEU A N 1
ATOM 922 C CA . LEU A 1 111 ? -3.854 11.121 4.803 1.00 94.69 111 LEU A CA 1
ATOM 923 C C . LEU A 1 111 ? -3.886 11.639 6.249 1.00 94.69 111 LEU A C 1
ATOM 925 O O . LEU A 1 111 ? -4.519 11.018 7.099 1.00 94.69 111 LEU A O 1
ATOM 929 N N . GLU A 1 112 ? -3.212 12.748 6.553 1.00 94.44 112 GLU A N 1
ATOM 930 C CA . GLU A 1 112 ? -3.179 13.295 7.914 1.00 94.44 112 GLU A CA 1
ATOM 931 C C . GLU A 1 112 ? -4.534 13.871 8.298 1.00 94.44 112 GLU A C 1
ATOM 933 O O . GLU A 1 112 ? -5.064 13.545 9.363 1.00 94.44 112 GLU A O 1
ATOM 938 N N . LYS A 1 113 ? -5.140 14.646 7.394 1.00 94.12 113 LYS A N 1
ATOM 939 C CA . LYS A 1 113 ? -6.523 15.097 7.540 1.00 94.12 113 LYS A CA 1
ATOM 940 C C . LYS A 1 113 ? -7.464 13.907 7.680 1.00 94.12 113 LYS A C 1
ATOM 942 O O . LYS A 1 113 ? -8.284 13.906 8.594 1.00 94.12 113 LYS A O 1
ATOM 947 N N . LYS A 1 114 ? -7.305 12.867 6.855 1.00 94.88 114 LYS A N 1
ATOM 948 C CA . LYS A 1 114 ? -8.135 11.660 6.944 1.00 94.88 114 LYS A CA 1
ATOM 949 C C . LYS A 1 114 ? -7.999 10.962 8.295 1.00 94.88 114 LYS A C 1
ATOM 951 O O . LYS A 1 114 ? -9.005 10.636 8.909 1.00 94.88 114 LYS A O 1
ATOM 956 N N . LEU A 1 115 ? -6.779 10.763 8.794 1.00 95.50 115 LEU A N 1
ATOM 957 C CA . LEU A 1 115 ? -6.529 10.183 10.119 1.00 95.50 115 LEU A CA 1
ATOM 958 C C . LEU A 1 115 ? -7.126 11.038 11.233 1.00 95.50 115 LEU A C 1
ATOM 960 O O . LEU A 1 115 ? -7.669 10.494 12.194 1.00 95.50 115 LEU A O 1
ATOM 964 N N . SER A 1 116 ? -7.090 12.363 11.074 1.00 93.69 116 SER A N 1
ATOM 965 C CA . SER A 1 116 ? -7.705 13.277 12.025 1.00 93.69 116 SER A CA 1
ATOM 966 C C . SER A 1 116 ? -9.215 13.085 12.124 1.00 93.69 116 SER A C 1
ATOM 968 O O . SER A 1 116 ? -9.763 13.490 13.131 1.00 93.69 116 SER A O 1
ATOM 970 N N . GLU A 1 117 ? -9.903 12.456 11.164 1.00 93.75 117 GLU A N 1
ATOM 971 C CA . GLU A 1 117 ? -11.343 12.151 11.240 1.00 93.75 117 GLU A CA 1
ATOM 972 C C . GLU A 1 117 ? -11.660 11.006 12.224 1.00 93.75 117 GLU A C 1
ATOM 974 O O . GLU A 1 117 ? -12.799 10.896 12.673 1.00 93.75 117 GLU A O 1
ATOM 979 N N . TYR A 1 118 ? -10.663 10.229 12.659 1.00 94.94 118 TYR A N 1
ATOM 980 C CA . TYR A 1 118 ? -10.835 9.079 13.554 1.00 94.94 118 TYR A CA 1
ATOM 981 C C . TYR A 1 118 ? -10.431 9.415 15.003 1.00 94.94 118 TYR A C 1
ATOM 983 O O . TYR A 1 118 ? -9.546 10.244 15.231 1.00 94.94 118 TYR A O 1
ATOM 991 N N . PRO A 1 119 ? -11.036 8.778 16.025 1.00 95.12 119 PRO A N 1
ATOM 992 C CA . PRO A 1 119 ? -10.730 9.008 17.437 1.00 95.12 119 PRO A CA 1
ATOM 993 C C . PRO A 1 119 ? -9.465 8.250 17.884 1.00 95.12 119 PRO A C 1
ATOM 995 O O . PRO A 1 119 ? -9.485 7.519 18.876 1.00 95.12 119 PRO A O 1
ATOM 998 N N . ILE A 1 120 ? -8.359 8.411 17.152 1.00 95.75 120 ILE A N 1
ATOM 999 C CA . ILE A 1 120 ? -7.083 7.749 17.447 1.00 95.75 120 ILE A CA 1
ATOM 1000 C C . ILE A 1 120 ? -6.520 8.313 18.756 1.00 95.75 120 ILE A C 1
ATOM 1002 O O . ILE A 1 120 ? -6.347 9.523 18.928 1.00 95.75 120 ILE A O 1
ATOM 1006 N N . LYS A 1 121 ? -6.244 7.428 19.709 1.00 95.62 121 LYS A N 1
ATOM 1007 C CA . LYS A 1 121 ? -5.629 7.774 20.985 1.00 95.62 121 LYS A CA 1
ATOM 1008 C C . LYS A 1 121 ? -4.216 8.316 20.755 1.00 95.62 121 LYS A C 1
ATOM 1010 O O . LYS A 1 121 ? -3.460 7.776 19.956 1.00 95.62 121 LYS A O 1
ATOM 1015 N N . ASP A 1 122 ? -3.894 9.390 21.472 1.00 94.19 122 ASP A N 1
ATOM 1016 C CA . ASP A 1 122 ? -2.592 10.063 21.461 1.00 94.19 122 ASP A CA 1
ATOM 1017 C C . ASP A 1 122 ? -2.132 10.557 20.077 1.00 94.19 122 ASP A C 1
ATOM 1019 O O . ASP A 1 122 ? -0.945 10.769 19.860 1.00 94.19 122 ASP A O 1
ATOM 1023 N N . PHE A 1 123 ? -3.060 10.805 19.143 1.00 94.44 123 PHE A N 1
ATOM 1024 C CA . PHE A 1 123 ? -2.722 11.304 17.803 1.00 94.44 123 PHE A CA 1
ATOM 1025 C C . PHE A 1 123 ? -2.146 12.733 17.792 1.00 94.44 123 PHE A C 1
ATOM 1027 O O . PHE A 1 123 ? -1.473 13.111 16.841 1.00 94.44 123 PHE A O 1
ATOM 1034 N N . GLU A 1 124 ? -2.348 13.504 18.865 1.00 93.56 124 GLU A N 1
ATOM 1035 C CA . GLU A 1 124 ? -1.692 14.808 19.068 1.00 93.56 124 GLU A CA 1
ATOM 1036 C C . GLU A 1 124 ? -0.196 14.670 19.401 1.00 93.56 124 GLU A C 1
ATOM 1038 O O . GLU A 1 124 ? 0.563 15.633 19.313 1.00 93.56 124 GLU A O 1
ATOM 1043 N N . ASN A 1 125 ? 0.254 13.476 19.802 1.00 96.19 125 ASN A N 1
ATOM 1044 C CA . ASN A 1 125 ? 1.670 13.207 20.000 1.00 96.19 125 ASN A CA 1
ATOM 1045 C C . ASN A 1 125 ? 2.351 13.023 18.637 1.00 96.19 125 ASN A C 1
ATOM 1047 O O . ASN A 1 125 ? 2.056 12.075 17.907 1.00 96.19 125 ASN A O 1
ATOM 1051 N N . GLU A 1 126 ? 3.313 13.891 18.323 1.00 96.19 126 GLU A N 1
ATOM 1052 C CA . GLU A 1 126 ? 4.005 13.883 17.030 1.00 96.19 126 GLU A CA 1
ATOM 1053 C C . GLU A 1 126 ? 4.685 12.550 16.707 1.00 96.19 126 GLU A C 1
ATOM 1055 O O . GLU A 1 126 ? 4.667 12.123 15.558 1.00 96.19 126 GLU A O 1
ATOM 1060 N N . SER A 1 127 ? 5.245 11.848 17.695 1.00 95.81 127 SER A N 1
ATOM 1061 C CA . SER A 1 127 ? 5.895 10.551 17.468 1.00 95.81 127 SER A CA 1
ATOM 1062 C C . SER A 1 127 ? 4.882 9.481 17.049 1.00 95.81 127 SER A C 1
ATOM 1064 O O . SER A 1 127 ? 5.090 8.768 16.064 1.00 95.81 127 SER A O 1
ATOM 1066 N N . VAL A 1 128 ? 3.739 9.418 17.744 1.00 94.81 128 VAL A N 1
ATOM 1067 C CA . VAL A 1 128 ? 2.633 8.501 17.412 1.00 94.81 128 VAL A CA 1
ATOM 1068 C C . VAL A 1 128 ? 2.077 8.822 16.028 1.00 94.81 128 VAL A C 1
ATOM 1070 O O . VAL A 1 128 ? 1.962 7.929 15.183 1.00 94.81 128 VAL A O 1
ATOM 1073 N N . LYS A 1 129 ? 1.790 10.103 15.772 1.00 96.88 129 LYS A N 1
ATOM 1074 C CA . LYS A 1 129 ? 1.304 10.592 14.481 1.00 96.88 129 LYS A CA 1
ATOM 1075 C C . LYS A 1 129 ? 2.270 10.237 13.353 1.00 96.88 129 LYS A C 1
ATOM 1077 O O . LYS A 1 129 ? 1.866 9.578 12.397 1.00 96.88 129 LYS A O 1
ATOM 1082 N N . ASN A 1 130 ? 3.540 10.622 13.471 1.00 97.12 130 ASN A N 1
ATOM 1083 C CA . ASN A 1 130 ? 4.546 10.424 12.428 1.00 97.12 130 ASN A CA 1
ATOM 1084 C C . ASN A 1 130 ? 4.747 8.945 12.114 1.00 97.12 130 ASN A C 1
ATOM 1086 O O . ASN A 1 130 ? 4.863 8.585 10.942 1.00 97.12 130 ASN A O 1
ATOM 1090 N N . LYS A 1 131 ? 4.726 8.078 13.132 1.00 97.38 131 LYS A N 1
ATOM 1091 C CA . LYS A 1 131 ? 4.805 6.632 12.928 1.00 97.38 131 LYS A CA 1
ATOM 1092 C C . LYS A 1 131 ? 3.628 6.118 12.097 1.00 97.38 131 LYS A C 1
ATOM 1094 O O . LYS A 1 131 ? 3.849 5.477 11.074 1.00 97.38 131 LYS A O 1
ATOM 1099 N N . ILE A 1 132 ? 2.392 6.412 12.510 1.00 98.00 132 ILE A N 1
ATOM 1100 C CA . ILE A 1 132 ? 1.190 5.939 11.805 1.00 98.00 132 ILE A CA 1
ATOM 1101 C C . ILE A 1 132 ? 1.163 6.484 10.376 1.00 98.00 132 ILE A C 1
ATOM 1103 O O . ILE A 1 132 ? 0.960 5.726 9.432 1.00 98.00 132 ILE A O 1
ATOM 1107 N N . VAL A 1 133 ? 1.405 7.784 10.201 1.00 97.81 133 VAL A N 1
ATOM 1108 C CA . VAL A 1 133 ? 1.410 8.432 8.883 1.00 97.81 133 VAL A CA 1
ATOM 1109 C C . VAL A 1 133 ? 2.465 7.808 7.975 1.00 97.81 133 VAL A C 1
ATOM 1111 O O . VAL A 1 133 ? 2.166 7.523 6.820 1.00 97.81 133 VAL A O 1
ATOM 1114 N N . THR A 1 134 ? 3.675 7.558 8.479 1.00 97.81 134 THR A N 1
ATOM 1115 C CA . THR A 1 134 ? 4.762 6.956 7.690 1.00 97.81 134 THR A CA 1
ATOM 1116 C C . THR A 1 134 ? 4.430 5.527 7.278 1.00 97.81 134 THR A C 1
ATOM 1118 O O . THR A 1 134 ? 4.538 5.202 6.096 1.00 97.81 134 THR A O 1
ATOM 1121 N N . ASP A 1 135 ? 3.966 4.696 8.217 1.00 98.19 135 ASP A N 1
ATOM 1122 C CA . ASP A 1 135 ? 3.552 3.316 7.938 1.00 98.19 135 ASP A CA 1
ATOM 1123 C C . ASP A 1 135 ? 2.474 3.303 6.838 1.00 98.19 135 ASP A C 1
ATOM 1125 O O . ASP A 1 135 ? 2.593 2.617 5.823 1.00 98.19 135 ASP A O 1
ATOM 1129 N N . LEU A 1 136 ? 1.443 4.136 6.983 1.00 98.31 136 LEU A N 1
ATOM 1130 C CA . LEU A 1 136 ? 0.338 4.199 6.032 1.00 98.31 136 LEU A CA 1
ATOM 1131 C C . LEU A 1 136 ? 0.730 4.789 4.669 1.00 98.31 136 LEU A C 1
ATOM 1133 O O . LEU A 1 136 ? 0.257 4.287 3.649 1.00 98.31 136 LEU A O 1
ATOM 1137 N N . LYS A 1 137 ? 1.611 5.800 4.618 1.00 97.56 137 LYS A N 1
ATOM 1138 C CA . LYS A 1 137 ? 2.177 6.313 3.354 1.00 97.56 137 LYS A CA 1
ATOM 1139 C C . LYS A 1 137 ? 2.951 5.219 2.623 1.00 97.56 137 LYS A C 1
ATOM 1141 O O . LYS A 1 137 ? 2.784 5.058 1.419 1.00 97.56 137 LYS A O 1
ATOM 1146 N N . ASN A 1 138 ? 3.703 4.398 3.348 1.00 97.44 138 ASN A N 1
ATOM 1147 C CA . ASN A 1 138 ? 4.431 3.269 2.775 1.00 97.44 138 ASN A CA 1
ATOM 1148 C C . ASN A 1 138 ? 3.525 2.099 2.361 1.00 97.44 138 ASN A C 1
ATOM 1150 O O . ASN A 1 138 ? 4.042 1.092 1.879 1.00 97.44 138 ASN A O 1
ATOM 1154 N N . GLY A 1 139 ? 2.203 2.188 2.545 1.00 97.62 139 GLY A N 1
ATOM 1155 C CA . GLY A 1 139 ? 1.260 1.095 2.298 1.00 97.62 139 GLY A CA 1
ATOM 1156 C C . GLY A 1 139 ? 1.365 -0.048 3.304 1.00 97.62 139 GLY A C 1
ATOM 1157 O O . GLY A 1 139 ? 0.962 -1.180 3.016 1.00 97.62 139 GLY A O 1
ATOM 1158 N N . ASP A 1 140 ? 1.930 0.213 4.479 1.00 97.75 140 ASP A N 1
ATOM 1159 C CA . ASP A 1 140 ? 1.938 -0.719 5.598 1.00 97.75 140 ASP A CA 1
ATOM 1160 C C . ASP A 1 140 ? 0.626 -0.662 6.385 1.00 97.75 140 ASP A C 1
ATOM 1162 O O . ASP A 1 140 ? -0.241 0.189 6.182 1.00 97.75 140 ASP A O 1
ATOM 1166 N N . ILE A 1 141 ? 0.462 -1.647 7.264 1.00 97.06 141 ILE A N 1
ATOM 1167 C CA . ILE A 1 141 ? -0.664 -1.727 8.187 1.00 97.06 141 ILE A CA 1
ATOM 1168 C C . ILE A 1 141 ? -0.162 -1.289 9.561 1.00 97.06 141 ILE A C 1
ATOM 1170 O O . ILE A 1 141 ? 0.656 -1.978 10.177 1.00 97.06 141 ILE A O 1
ATOM 1174 N N . ALA A 1 142 ? -0.6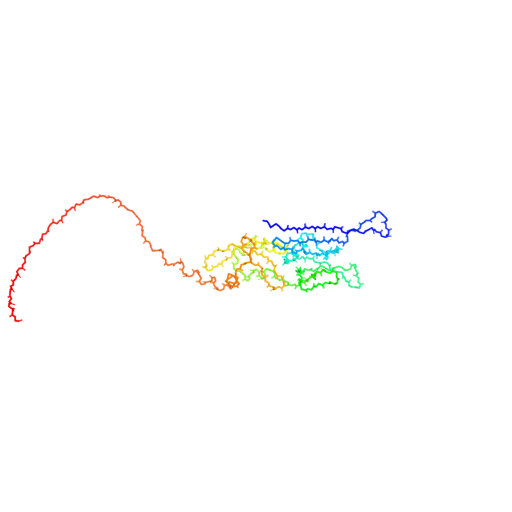69 -0.163 10.049 1.00 97.69 142 ALA A N 1
ATOM 1175 C CA . ALA A 1 142 ? -0.305 0.379 11.350 1.00 97.69 142 ALA A CA 1
ATOM 1176 C C . ALA A 1 142 ? -1.193 -0.210 12.457 1.00 97.69 142 ALA A C 1
ATOM 1178 O O . ALA A 1 142 ? -2.377 -0.473 12.244 1.00 97.69 142 ALA A O 1
ATOM 1179 N N . SER A 1 143 ? -0.634 -0.396 13.654 1.00 96.94 143 SER A N 1
ATOM 1180 C CA . SER A 1 143 ? -1.440 -0.559 14.870 1.00 96.94 143 SER A CA 1
ATOM 1181 C C . SER A 1 143 ? -1.895 0.811 15.363 1.00 96.94 143 SER A C 1
ATOM 1183 O O . SER A 1 143 ? -1.090 1.741 15.415 1.00 96.94 143 SER A O 1
ATOM 1185 N N . ALA A 1 144 ? -3.159 0.919 15.756 1.00 96.75 144 ALA A N 1
ATOM 1186 C CA . ALA A 1 144 ? -3.730 2.120 16.349 1.00 96.75 144 ALA A CA 1
ATOM 1187 C C . ALA A 1 144 ? -4.701 1.742 17.471 1.00 96.75 144 ALA A C 1
ATOM 1189 O O . ALA A 1 144 ? -5.322 0.681 17.440 1.00 96.75 144 ALA A O 1
ATOM 1190 N N . ILE A 1 145 ? -4.847 2.630 18.451 1.00 96.06 145 ILE A N 1
ATOM 1191 C CA . ILE A 1 145 ? -5.856 2.503 19.503 1.00 96.06 145 ILE A CA 1
ATOM 1192 C C . ILE A 1 145 ? -6.934 3.543 19.218 1.00 96.06 145 ILE A C 1
ATOM 1194 O O . ILE A 1 145 ? -6.634 4.733 19.178 1.00 96.06 145 ILE A O 1
ATOM 1198 N N . MET A 1 146 ? -8.174 3.111 19.016 1.00 95.06 146 MET A N 1
ATOM 1199 C CA . MET A 1 146 ? -9.325 3.998 18.853 1.00 95.06 146 MET A CA 1
ATOM 1200 C C . MET A 1 146 ? -10.047 4.163 20.185 1.00 95.06 146 MET A C 1
ATOM 1202 O O . MET A 1 146 ? -10.299 3.182 20.883 1.00 95.06 146 MET A O 1
ATOM 1206 N N . LYS A 1 147 ? -10.436 5.391 20.523 1.00 93.50 147 LYS A N 1
ATOM 1207 C CA . LYS A 1 147 ? -11.353 5.646 21.637 1.00 93.50 147 LYS A CA 1
ATOM 1208 C C . LYS A 1 147 ? -12.776 5.322 21.184 1.00 93.50 147 LYS A C 1
ATOM 1210 O O . LYS A 1 147 ? -13.244 5.876 20.193 1.00 93.50 147 LYS A O 1
ATOM 1215 N N . THR A 1 148 ? -13.460 4.446 21.910 1.00 89.62 148 THR A N 1
ATOM 1216 C CA . THR A 1 148 ? -14.853 4.036 21.652 1.00 89.62 148 THR A CA 1
ATOM 1217 C C . THR A 1 148 ? -15.724 4.315 22.878 1.00 89.62 148 THR A C 1
ATOM 1219 O O . THR A 1 148 ? -15.206 4.676 23.939 1.00 89.62 148 THR A O 1
ATOM 1222 N N . ALA A 1 149 ? -17.043 4.130 22.779 1.00 85.75 149 ALA A N 1
ATOM 1223 C CA . ALA A 1 149 ? -17.924 4.276 23.941 1.00 85.75 149 ALA A CA 1
ATOM 1224 C C . ALA A 1 149 ? -17.647 3.214 25.023 1.00 85.75 149 ALA A C 1
ATOM 1226 O O . ALA A 1 149 ? -17.878 3.462 26.205 1.00 85.75 149 ALA A O 1
ATOM 1227 N N . ASN A 1 150 ? -17.113 2.056 24.623 1.00 85.94 150 ASN A N 1
ATOM 1228 C CA . ASN A 1 150 ? -16.795 0.928 25.503 1.00 85.94 150 ASN A CA 1
ATOM 1229 C C . ASN A 1 150 ? -15.336 0.934 25.999 1.00 85.94 150 ASN A C 1
ATOM 1231 O O . ASN A 1 150 ? -14.905 -0.021 26.644 1.00 85.94 150 ASN A O 1
ATOM 1235 N N . GLY A 1 151 ? -14.577 1.997 25.706 1.00 89.88 151 GLY A N 1
ATOM 1236 C CA . GLY A 1 151 ? -13.169 2.144 26.072 1.00 89.88 151 GLY A CA 1
ATOM 1237 C C . GLY A 1 151 ? -12.220 2.113 24.873 1.00 89.88 151 GLY A C 1
ATOM 1238 O O . GLY A 1 151 ? -12.612 2.366 23.733 1.00 89.88 151 GLY A O 1
ATOM 1239 N N . ASP A 1 152 ? -10.950 1.838 25.145 1.00 94.69 152 ASP A N 1
ATOM 1240 C CA . ASP A 1 152 ? -9.902 1.790 24.128 1.00 94.69 152 ASP A CA 1
ATOM 1241 C C . ASP A 1 152 ? -9.976 0.481 23.328 1.00 94.69 152 ASP A C 1
ATOM 1243 O O . ASP A 1 152 ? -9.977 -0.612 23.896 1.00 94.69 152 ASP A O 1
ATOM 1247 N N . LEU A 1 153 ? -10.001 0.594 22.000 1.00 93.88 153 LEU A N 1
ATOM 1248 C CA . LEU A 1 153 ? -10.009 -0.528 21.068 1.00 93.88 153 LEU A CA 1
ATOM 1249 C C . LEU A 1 153 ? -8.727 -0.523 20.236 1.00 93.88 153 LEU A C 1
ATOM 1251 O O . LEU A 1 153 ? -8.547 0.327 19.363 1.00 93.88 153 LEU A O 1
ATOM 1255 N N . GLU A 1 154 ? -7.845 -1.489 20.482 1.00 95.75 154 GLU A N 1
ATOM 1256 C CA . GLU A 1 154 ? -6.691 -1.729 19.616 1.00 95.75 154 GLU A CA 1
ATOM 1257 C C . GLU A 1 154 ? -7.137 -2.371 18.296 1.00 95.75 154 GLU A C 1
ATOM 1259 O O . GLU A 1 154 ? -7.930 -3.317 18.278 1.00 95.75 154 GLU A O 1
ATOM 1264 N N . MET A 1 155 ? -6.623 -1.851 17.185 1.00 96.19 155 MET A N 1
ATOM 1265 C CA . MET A 1 155 ? -6.930 -2.331 15.846 1.00 96.19 155 MET A CA 1
ATOM 1266 C C . MET A 1 155 ? -5.773 -2.107 14.877 1.00 96.19 155 MET A C 1
ATOM 1268 O O . MET A 1 155 ? -4.770 -1.453 15.177 1.00 96.19 155 MET A O 1
ATOM 1272 N N . ARG A 1 156 ? -5.934 -2.654 13.676 1.00 97.81 156 ARG A N 1
ATOM 1273 C CA . ARG A 1 156 ? -5.023 -2.485 12.549 1.00 97.81 156 ARG A CA 1
ATOM 1274 C C . ARG A 1 156 ? -5.673 -1.600 11.498 1.00 97.81 156 ARG A C 1
ATOM 1276 O O . ARG A 1 156 ? -6.843 -1.794 11.176 1.00 97.81 156 ARG A O 1
ATOM 1283 N N . ILE A 1 157 ? -4.918 -0.659 10.944 1.00 97.75 157 ILE A N 1
ATOM 1284 C CA . ILE A 1 157 ? -5.411 0.279 9.933 1.00 97.75 157 ILE A CA 1
ATOM 1285 C C . ILE A 1 157 ? -4.502 0.295 8.706 1.00 97.75 157 ILE A C 1
ATOM 1287 O O . ILE A 1 157 ? -3.288 0.155 8.834 1.00 97.75 157 ILE A O 1
ATOM 1291 N N . SER A 1 158 ? -5.083 0.468 7.519 1.00 97.62 158 SER A N 1
ATOM 1292 C CA . SER A 1 158 ? -4.346 0.749 6.279 1.00 97.62 158 SER A CA 1
ATOM 1293 C C . SER A 1 158 ? -5.010 1.885 5.501 1.00 97.62 158 SER A C 1
ATOM 1295 O O . SER A 1 158 ? -6.231 2.040 5.562 1.00 97.62 158 SER A O 1
ATOM 1297 N N . ALA A 1 159 ? -4.241 2.649 4.726 1.00 97.69 159 ALA A N 1
ATOM 1298 C CA . ALA A 1 159 ? -4.805 3.659 3.833 1.00 97.69 159 ALA A CA 1
ATOM 1299 C C . ALA A 1 159 ? -5.595 3.006 2.685 1.00 97.69 159 ALA A C 1
ATOM 1301 O O . ALA A 1 159 ? -5.188 1.964 2.159 1.00 97.69 159 ALA A O 1
ATOM 1302 N N . ASN A 1 160 ? -6.709 3.630 2.298 1.00 96.44 160 ASN A N 1
ATOM 1303 C CA . ASN A 1 160 ? -7.511 3.251 1.141 1.00 96.44 160 ASN A CA 1
ATOM 1304 C C . ASN A 1 160 ? -7.892 4.500 0.332 1.00 96.44 160 ASN A C 1
ATOM 1306 O O . ASN A 1 160 ? -8.936 5.122 0.546 1.00 96.44 160 ASN A O 1
ATOM 1310 N N . ALA A 1 161 ? -7.019 4.866 -0.606 1.00 96.25 161 ALA A N 1
ATOM 1311 C CA . ALA A 1 161 ? -7.190 6.044 -1.449 1.00 96.25 161 ALA A CA 1
ATOM 1312 C C . ALA A 1 161 ? -8.345 5.905 -2.452 1.00 96.25 161 ALA A C 1
ATOM 1314 O O . ALA A 1 161 ? -8.948 6.913 -2.803 1.00 96.25 161 ALA A O 1
ATOM 1315 N N . GLN A 1 162 ? -8.695 4.681 -2.870 1.00 95.12 162 GLN A N 1
ATOM 1316 C CA . GLN A 1 162 ? -9.808 4.440 -3.796 1.00 95.12 162 GLN A CA 1
ATOM 1317 C C . GLN A 1 162 ? -11.136 4.977 -3.248 1.00 95.12 162 GLN A C 1
ATOM 1319 O O . GLN A 1 162 ? -11.946 5.516 -3.998 1.00 95.12 162 GLN A O 1
ATOM 1324 N N . PHE A 1 163 ? -11.358 4.827 -1.940 1.00 94.31 163 PHE A N 1
ATOM 1325 C CA . PHE A 1 163 ? -12.604 5.219 -1.278 1.00 94.31 163 PHE A CA 1
ATOM 1326 C C . PHE A 1 163 ? -12.455 6.434 -0.360 1.00 94.31 163 PHE A C 1
ATOM 1328 O O . PHE A 1 163 ? -13.390 6.732 0.378 1.00 94.31 163 PHE A O 1
ATOM 1335 N N . ASP A 1 164 ? -11.298 7.104 -0.375 1.00 94.12 164 ASP A N 1
ATOM 1336 C CA . ASP A 1 164 ? -10.954 8.193 0.548 1.00 94.12 164 ASP A CA 1
ATOM 1337 C C . ASP A 1 164 ? -11.213 7.836 2.032 1.00 94.12 164 ASP A C 1
ATOM 1339 O O . ASP A 1 164 ? -11.832 8.578 2.802 1.00 94.12 164 ASP A O 1
ATOM 1343 N N . LYS A 1 165 ? -10.779 6.635 2.435 1.00 94.44 165 LYS A N 1
ATOM 1344 C CA . LYS A 1 165 ? -11.048 6.047 3.759 1.00 94.44 165 LYS A CA 1
ATOM 1345 C C . LYS A 1 165 ? -9.849 5.273 4.305 1.00 94.44 165 LYS A C 1
ATOM 1347 O O . LYS A 1 165 ? -8.822 5.126 3.643 1.00 94.44 165 LYS A O 1
ATOM 1352 N N . LEU A 1 166 ? -9.991 4.767 5.529 1.00 96.38 166 LEU A N 1
ATOM 1353 C CA . LEU A 1 166 ? -9.103 3.758 6.097 1.00 96.38 166 LEU A CA 1
ATOM 1354 C C . LEU A 1 166 ? -9.785 2.391 6.039 1.00 96.38 166 LEU A C 1
ATOM 1356 O O . LEU A 1 166 ? -10.977 2.271 6.318 1.00 96.38 166 LEU A O 1
ATOM 1360 N N . ASN A 1 167 ? -9.019 1.350 5.728 1.00 96.50 167 ASN A N 1
ATOM 1361 C CA . ASN A 1 167 ? -9.454 -0.012 6.014 1.00 96.50 167 ASN A CA 1
ATOM 1362 C C . ASN A 1 167 ? -9.134 -0.321 7.477 1.00 96.50 167 ASN A C 1
ATOM 1364 O O . ASN A 1 167 ? -8.019 -0.052 7.927 1.00 96.50 167 ASN A O 1
ATOM 1368 N N . LEU A 1 168 ? -10.097 -0.898 8.195 1.00 96.62 168 LEU A N 1
ATOM 1369 C CA . LEU A 1 168 ? -9.991 -1.197 9.621 1.00 96.62 168 LEU A CA 1
ATOM 1370 C C . LEU A 1 168 ? -10.116 -2.704 9.853 1.00 96.62 168 LEU A C 1
ATOM 1372 O O . LEU A 1 168 ? -11.078 -3.331 9.396 1.00 96.62 168 LEU A O 1
ATOM 1376 N N . TYR A 1 169 ? -9.171 -3.273 10.593 1.00 96.25 169 TYR A N 1
ATOM 1377 C CA . TYR A 1 169 ? -9.100 -4.704 10.872 1.00 96.25 169 TYR A CA 1
ATOM 1378 C C . TYR A 1 169 ? -8.899 -4.978 12.360 1.00 96.25 169 TYR A C 1
ATOM 1380 O O . TYR A 1 169 ? -8.332 -4.167 13.093 1.00 96.25 169 TYR A O 1
ATOM 1388 N N . ASP A 1 170 ? -9.319 -6.158 12.800 1.00 94.19 170 ASP A N 1
ATOM 1389 C CA . ASP A 1 170 ? -8.944 -6.685 14.107 1.00 94.19 170 ASP A CA 1
ATOM 1390 C C . ASP A 1 170 ? -7.457 -7.101 14.152 1.00 94.19 170 ASP A C 1
ATOM 1392 O O . ASP A 1 170 ? -6.725 -7.087 13.156 1.00 94.19 170 ASP A O 1
ATOM 1396 N N . ASN A 1 171 ? -7.002 -7.542 15.326 1.00 92.12 171 ASN A N 1
ATOM 1397 C CA . ASN A 1 171 ? -5.633 -8.027 15.527 1.00 92.12 171 ASN A CA 1
ATOM 1398 C C . ASN A 1 171 ? -5.295 -9.306 14.734 1.00 92.12 171 ASN A C 1
ATOM 1400 O O . ASN A 1 171 ? -4.128 -9.693 14.660 1.00 92.12 171 ASN A O 1
ATOM 1404 N N . LYS A 1 172 ? -6.294 -9.964 14.134 1.00 90.94 172 LYS A N 1
ATOM 1405 C CA . LYS A 1 172 ? -6.158 -11.146 13.274 1.00 90.94 172 LYS A CA 1
ATOM 1406 C C . LYS A 1 172 ? -6.270 -10.791 11.786 1.00 90.94 172 LYS A C 1
ATOM 1408 O O . LYS A 1 172 ? -6.406 -11.704 10.973 1.00 90.94 172 LYS A O 1
ATOM 1413 N N . MET A 1 173 ? -6.184 -9.505 11.426 1.00 91.19 173 MET A N 1
ATOM 1414 C CA . MET A 1 173 ? -6.287 -8.998 10.051 1.00 91.19 173 MET A CA 1
ATOM 1415 C C . MET A 1 173 ? -7.643 -9.268 9.381 1.00 91.19 173 MET A C 1
ATOM 1417 O O . MET A 1 173 ? -7.743 -9.284 8.154 1.00 91.19 173 MET A O 1
ATOM 1421 N N . LYS A 1 174 ? -8.709 -9.456 10.166 1.00 91.69 174 LYS A N 1
ATOM 1422 C CA . LYS A 1 174 ? -10.075 -9.559 9.643 1.00 91.69 174 LYS A CA 1
ATOM 1423 C C . LYS A 1 174 ? -10.738 -8.184 9.635 1.00 91.69 174 LYS A C 1
ATOM 1425 O O . LYS A 1 174 ? -10.613 -7.471 10.630 1.00 91.69 174 LYS A O 1
ATOM 1430 N N . PRO A 1 175 ? -11.464 -7.807 8.567 1.00 93.56 175 PRO A N 1
ATOM 1431 C CA . PRO A 1 175 ? -12.210 -6.554 8.544 1.00 93.56 175 PRO A CA 1
ATOM 1432 C C . PRO A 1 175 ? -13.149 -6.435 9.747 1.00 93.56 175 PRO A C 1
ATOM 1434 O O . PRO A 1 175 ? -13.825 -7.402 10.112 1.00 93.56 175 PRO A O 1
ATOM 1437 N N . LEU A 1 176 ? -13.202 -5.249 10.352 1.00 94.12 176 LEU A N 1
ATOM 1438 C CA . LEU A 1 176 ? -14.132 -4.984 11.448 1.00 94.12 176 LEU A CA 1
ATOM 1439 C C . LEU A 1 176 ? -15.587 -4.998 10.961 1.00 94.12 176 LEU A C 1
ATOM 1441 O O . LEU A 1 176 ? -15.893 -4.773 9.788 1.00 94.12 176 LEU A O 1
ATOM 1445 N N . SER A 1 177 ? -16.514 -5.253 11.885 1.00 93.19 177 SER A N 1
ATOM 1446 C CA . SER A 1 177 ? -17.940 -5.224 11.567 1.00 93.19 177 SER A CA 1
ATOM 1447 C C . SER A 1 177 ? -18.394 -3.801 11.221 1.00 93.19 177 SER A C 1
ATOM 1449 O O . SER A 1 177 ? -17.879 -2.815 11.750 1.00 93.19 177 SER A O 1
ATOM 1451 N N . LYS A 1 178 ? -19.429 -3.681 10.380 1.00 92.12 178 LYS A N 1
ATOM 1452 C CA . LYS A 1 178 ? -20.006 -2.377 10.002 1.00 92.12 178 LYS A CA 1
ATOM 1453 C C . LYS A 1 178 ? -20.442 -1.541 11.212 1.00 92.12 178 LYS A C 1
ATOM 1455 O O . LYS A 1 178 ? -20.410 -0.320 11.136 1.00 92.12 178 LYS A O 1
ATOM 1460 N N . ALA A 1 179 ? -20.870 -2.190 12.297 1.00 90.31 179 ALA A N 1
ATOM 1461 C CA . ALA A 1 179 ? -21.264 -1.507 13.526 1.00 90.31 179 ALA A CA 1
ATOM 1462 C C . ALA A 1 179 ? -20.064 -0.816 14.190 1.00 90.31 179 ALA A C 1
ATOM 1464 O O . ALA A 1 179 ? -20.142 0.372 14.484 1.00 90.31 179 ALA A O 1
ATOM 1465 N N . VAL A 1 180 ? -18.942 -1.531 14.335 1.00 89.44 180 VAL A N 1
ATOM 1466 C CA . VAL A 1 180 ? -17.709 -0.981 14.921 1.00 89.44 180 VAL A CA 1
ATOM 1467 C C . VAL A 1 180 ? -17.125 0.116 14.033 1.00 89.44 180 VAL A C 1
ATOM 1469 O O . VAL A 1 180 ? -16.739 1.163 14.538 1.00 89.44 180 VAL A O 1
ATOM 1472 N N . ILE A 1 181 ? -17.118 -0.078 12.708 1.00 90.94 181 ILE A N 1
ATOM 1473 C CA . ILE A 1 181 ? -16.645 0.943 11.756 1.00 90.94 181 ILE A CA 1
ATOM 1474 C C . ILE A 1 181 ? -17.449 2.240 11.911 1.00 90.94 181 ILE A C 1
ATOM 1476 O O . ILE A 1 181 ? -16.864 3.308 12.045 1.00 90.94 181 ILE A O 1
ATOM 1480 N N . LYS A 1 182 ? -18.785 2.153 11.966 1.00 90.31 182 LYS A N 1
ATOM 1481 C CA . LYS A 1 182 ? -19.642 3.331 12.167 1.00 90.31 182 LYS A CA 1
ATOM 1482 C C . LYS A 1 182 ? -19.403 4.023 13.506 1.00 90.31 182 LYS A C 1
ATOM 1484 O O . LYS A 1 182 ? -19.542 5.237 13.578 1.00 90.31 182 LYS A O 1
ATOM 1489 N N . GLU A 1 183 ? -19.096 3.275 14.561 1.00 90.00 183 GLU A N 1
ATOM 1490 C CA . GLU A 1 183 ? -18.789 3.858 15.870 1.00 90.00 183 GLU A CA 1
ATOM 1491 C C . GLU A 1 183 ? -17.499 4.685 15.827 1.00 90.00 183 GLU A C 1
ATOM 1493 O O . GLU A 1 183 ? -17.462 5.780 16.381 1.00 90.00 183 GLU A O 1
ATOM 1498 N N . VAL A 1 184 ? -16.459 4.199 15.142 1.00 89.19 184 VAL A N 1
ATOM 1499 C CA . VAL A 1 184 ? -15.169 4.905 15.064 1.00 89.19 184 VAL A CA 1
ATOM 1500 C C . VAL A 1 184 ? -15.117 5.978 13.977 1.00 89.19 184 VAL A C 1
ATOM 1502 O O . VAL A 1 184 ? -14.357 6.927 14.121 1.00 89.19 184 VAL A O 1
ATOM 1505 N N . GLU A 1 185 ? -15.922 5.879 12.916 1.00 87.81 185 GLU A N 1
ATOM 1506 C CA . GLU A 1 185 ? -16.089 6.966 11.936 1.00 87.81 185 GLU A CA 1
ATOM 1507 C C . GLU A 1 185 ? -16.888 8.147 12.537 1.00 87.81 185 GLU A C 1
ATOM 1509 O O . GLU A 1 185 ? -16.709 9.292 12.127 1.00 87.81 185 GLU A O 1
ATOM 1514 N N . ASN A 1 186 ? -17.738 7.905 13.545 1.00 82.31 186 ASN A N 1
ATOM 1515 C CA . ASN A 1 186 ? -18.529 8.944 14.208 1.00 82.31 186 ASN A CA 1
ATOM 1516 C C . ASN A 1 186 ? -17.851 9.446 15.493 1.00 82.31 186 ASN A C 1
ATOM 1518 O O . ASN A 1 186 ? -18.085 8.946 16.590 1.00 82.31 186 ASN A O 1
ATOM 1522 N N . LYS A 1 187 ? -17.065 10.523 15.408 1.00 68.25 187 LYS A N 1
ATOM 1523 C CA . LYS A 1 187 ? -16.421 11.132 16.594 1.00 68.25 187 LYS A CA 1
ATOM 1524 C C . LYS A 1 187 ? -17.382 11.551 17.715 1.00 68.25 187 LYS A C 1
ATOM 1526 O O . LYS A 1 187 ? -16.972 11.648 18.873 1.00 68.25 187 LYS A O 1
ATOM 1531 N N . GLU A 1 188 ? -18.639 11.846 17.394 1.00 63.50 188 GLU A N 1
ATOM 1532 C CA . GLU A 1 188 ? -19.620 12.342 18.366 1.00 63.50 188 GLU A CA 1
ATOM 1533 C C . GLU A 1 188 ? -20.104 11.261 19.339 1.00 63.50 188 GLU A C 1
ATOM 1535 O O . GLU A 1 188 ? -20.345 11.565 20.509 1.00 63.50 188 GLU A O 1
ATOM 1540 N N . THR A 1 189 ? -20.154 9.990 18.922 1.00 55.41 189 THR A N 1
ATOM 1541 C CA . THR A 1 189 ? -20.587 8.883 19.795 1.00 55.41 189 THR A CA 1
ATOM 1542 C C . THR A 1 189 ? -19.605 8.625 20.940 1.00 55.41 189 THR A C 1
ATOM 1544 O O . THR A 1 189 ? -20.010 8.201 22.020 1.00 55.41 189 THR A O 1
ATOM 1547 N N . VAL A 1 190 ? -18.328 8.980 20.762 1.00 56.34 190 VAL A N 1
ATOM 1548 C CA . VAL A 1 190 ? -17.283 8.852 21.793 1.00 56.34 190 VAL A CA 1
ATOM 1549 C C . VAL A 1 190 ? -17.457 9.887 22.917 1.00 56.34 190 VAL A C 1
ATOM 1551 O O . VAL A 1 190 ? -17.119 9.613 24.067 1.00 56.34 190 VAL A O 1
ATOM 1554 N N . LYS A 1 191 ? -18.047 11.061 22.632 1.00 52.22 191 LYS A N 1
ATOM 1555 C CA . LYS A 1 191 ? -18.262 12.124 23.637 1.00 52.22 191 LYS A CA 1
ATOM 1556 C C . LYS A 1 191 ? -19.392 11.813 24.629 1.00 52.22 191 LYS A C 1
ATOM 1558 O O . LYS A 1 191 ? -19.389 12.361 25.726 1.00 52.22 191 LYS A O 1
ATOM 1563 N N . GLN A 1 192 ? -20.346 10.947 24.279 1.00 48.69 192 GLN A N 1
ATOM 1564 C CA . GLN A 1 192 ? -21.461 10.585 25.171 1.00 48.69 192 GLN A CA 1
ATOM 1565 C C . GLN A 1 192 ? -21.128 9.450 26.158 1.00 48.69 192 GLN A C 1
ATOM 1567 O O . GLN A 1 192 ? -21.803 9.326 27.181 1.00 48.69 192 GLN A O 1
ATOM 1572 N N . GLY A 1 193 ? -20.085 8.649 25.903 1.00 45.97 193 GLY A N 1
ATOM 1573 C CA . GLY A 1 193 ? -19.673 7.545 26.783 1.00 45.97 193 GLY A CA 1
ATOM 1574 C C . GLY A 1 193 ? -18.922 7.990 28.044 1.00 45.97 193 GLY A C 1
ATOM 1575 O O . GLY A 1 193 ? -19.061 7.378 29.101 1.00 45.97 193 GLY A O 1
ATOM 1576 N N . THR A 1 194 ? -18.183 9.101 27.984 1.00 39.12 194 THR A N 1
ATOM 1577 C CA . THR A 1 194 ? -17.376 9.603 29.111 1.00 39.12 194 THR A CA 1
ATOM 1578 C C . THR A 1 194 ? -18.190 10.288 30.212 1.00 39.12 194 THR A C 1
ATOM 1580 O O . THR A 1 194 ? -17.703 10.412 31.332 1.00 39.12 194 THR A O 1
ATOM 1583 N N . ALA A 1 195 ? -19.448 10.665 29.956 1.00 39.78 195 ALA A N 1
ATOM 1584 C CA . ALA A 1 195 ? -20.308 11.317 30.950 1.00 39.78 195 ALA A CA 1
ATOM 1585 C C . ALA A 1 195 ? -21.019 10.346 31.921 1.00 39.78 195 ALA A C 1
ATOM 1587 O O . ALA A 1 195 ? -21.621 10.798 32.891 1.00 39.78 195 ALA A O 1
ATOM 1588 N N . LYS A 1 196 ? -20.971 9.021 31.699 1.00 37.75 196 LYS A N 1
ATOM 1589 C CA . LYS A 1 196 ? -21.721 8.035 32.512 1.00 37.75 196 LYS A CA 1
ATOM 1590 C C . LYS A 1 196 ? -20.884 7.179 33.472 1.00 37.75 196 LYS A C 1
ATOM 1592 O O . LYS A 1 196 ? -21.464 6.385 34.209 1.00 37.75 196 LYS A O 1
ATOM 1597 N N . SER A 1 197 ? -19.562 7.358 33.538 1.00 38.31 197 SER A N 1
ATOM 1598 C CA . SER A 1 197 ? -18.687 6.519 34.387 1.00 38.31 197 SER A CA 1
ATOM 1599 C C . SER A 1 197 ? -18.095 7.209 35.625 1.00 38.31 197 SER A C 1
ATOM 1601 O O . SER A 1 197 ? -17.354 6.572 36.370 1.00 38.31 197 SER A O 1
ATOM 1603 N N . GLN A 1 198 ? -18.463 8.458 35.930 1.00 35.47 198 GLN A N 1
ATOM 1604 C CA . GLN A 1 198 ? -18.089 9.137 37.183 1.00 35.47 198 GLN A CA 1
ATOM 1605 C C . GLN A 1 198 ? -19.319 9.474 38.034 1.00 35.47 198 GLN A C 1
ATOM 1607 O O . GLN A 1 198 ? -19.621 10.631 38.303 1.00 35.47 198 GLN A O 1
ATOM 1612 N N . SER A 1 199 ? -20.070 8.462 38.468 1.00 34.31 199 SER A N 1
ATOM 1613 C CA . SER A 1 199 ? -21.105 8.637 39.502 1.00 34.31 199 SER A CA 1
ATOM 1614 C C . SER A 1 199 ? -21.360 7.336 40.264 1.00 34.31 199 SER A C 1
ATOM 1616 O O . SER A 1 199 ? -22.473 6.824 40.257 1.00 34.31 199 SER A O 1
ATOM 1618 N N . LYS A 1 200 ? -20.321 6.750 40.874 1.00 35.28 200 LYS A N 1
ATOM 1619 C CA . LYS A 1 200 ? -20.455 5.799 42.000 1.00 35.28 200 LYS A CA 1
ATOM 1620 C C . LYS A 1 200 ? -19.091 5.478 42.620 1.00 35.28 200 LYS A C 1
ATOM 1622 O O . LYS A 1 200 ? -18.579 4.372 42.508 1.00 35.28 200 LYS A O 1
ATOM 1627 N N . LYS A 1 201 ? -18.503 6.467 43.287 1.00 31.69 201 LYS A N 1
ATOM 1628 C CA . LYS A 1 201 ? -17.623 6.246 44.441 1.00 31.69 201 LYS A CA 1
ATOM 1629 C C . LYS A 1 201 ? -17.916 7.364 45.427 1.00 31.69 201 LYS A C 1
ATOM 1631 O O . LYS A 1 201 ? -17.452 8.480 45.243 1.00 31.69 201 LYS A O 1
ATOM 1636 N N . GLN A 1 202 ? -18.771 7.055 46.392 1.00 31.73 202 GLN A N 1
ATOM 1637 C CA . GLN A 1 202 ? -18.901 7.835 47.607 1.00 31.73 202 GLN A CA 1
ATOM 1638 C C . GLN A 1 202 ? -18.130 7.072 48.683 1.00 31.73 202 GLN A C 1
ATOM 1640 O O . GLN A 1 202 ? -18.248 5.847 48.780 1.00 31.73 202 GLN A O 1
ATOM 1645 N N . ASP A 1 203 ? -17.266 7.825 49.352 1.00 31.73 203 ASP A N 1
ATOM 1646 C CA . ASP A 1 203 ? -16.441 7.478 50.500 1.00 31.73 203 ASP A CA 1
ATOM 1647 C C . ASP A 1 203 ? -17.135 6.582 51.528 1.00 31.73 203 ASP A C 1
ATOM 1649 O O . ASP A 1 203 ? -18.303 6.787 51.834 1.00 31.73 203 ASP A O 1
ATOM 1653 N N . GLU A 1 204 ? -16.362 5.691 52.157 1.00 29.78 204 GLU A N 1
ATOM 1654 C CA . GLU A 1 204 ? -16.118 5.861 53.591 1.00 29.78 204 GLU A CA 1
ATOM 1655 C C . GLU A 1 204 ? -14.864 5.115 54.072 1.00 29.78 204 GLU A C 1
ATOM 1657 O O . GLU A 1 204 ? -14.545 3.988 53.686 1.00 29.78 204 GLU A O 1
ATOM 1662 N N . ASN A 1 205 ? -14.127 5.840 54.906 1.00 31.88 205 ASN A N 1
ATOM 1663 C CA . ASN A 1 205 ? -12.815 5.554 55.454 1.00 31.88 205 ASN A CA 1
ATOM 1664 C C . ASN A 1 205 ? -12.901 4.500 56.584 1.00 31.88 205 ASN A C 1
ATOM 1666 O O . ASN A 1 205 ? -13.797 4.529 57.422 1.00 31.88 205 ASN A O 1
ATOM 1670 N N . LYS A 1 206 ? -11.924 3.589 56.633 1.00 30.70 206 LYS A N 1
ATOM 1671 C CA . LYS A 1 206 ? -11.599 2.682 57.766 1.00 30.70 206 LYS A CA 1
ATOM 1672 C C . LYS A 1 206 ? -10.905 3.480 58.907 1.00 30.70 206 LYS A C 1
ATOM 1674 O O . LYS A 1 206 ? -10.562 4.629 58.639 1.00 30.70 206 LYS A O 1
ATOM 1679 N N . PRO A 1 207 ? -10.528 2.917 60.094 1.00 37.28 207 PRO A N 1
ATOM 1680 C CA . PRO A 1 207 ? -10.631 1.525 60.595 1.00 37.28 207 PRO A CA 1
ATOM 1681 C C . PRO A 1 207 ? -11.008 1.363 62.103 1.00 37.28 207 PRO A C 1
ATOM 1683 O O . PRO A 1 207 ? -10.835 2.275 62.901 1.00 37.28 207 PRO A O 1
ATOM 1686 N N . GLY A 1 208 ? -11.333 0.134 62.552 1.00 26.39 208 GLY A N 1
ATOM 1687 C CA . GLY A 1 208 ? -11.040 -0.261 63.948 1.00 26.39 208 GLY A CA 1
ATOM 1688 C C . GLY A 1 208 ? -11.839 -1.406 64.597 1.00 26.39 208 GLY A C 1
ATOM 1689 O O . GLY A 1 208 ? -12.953 -1.199 65.045 1.00 26.39 208 GLY A O 1
ATOM 1690 N N . LYS A 1 209 ? -11.168 -2.559 64.766 1.00 29.78 209 LYS A N 1
ATOM 1691 C CA . LYS A 1 209 ? -11.266 -3.559 65.865 1.00 29.78 209 LYS A CA 1
ATOM 1692 C C . LYS A 1 209 ? -12.581 -4.319 66.170 1.00 29.78 209 LYS A C 1
ATOM 1694 O O . LYS A 1 209 ? -13.438 -3.888 66.923 1.00 29.78 209 LYS A O 1
ATOM 1699 N N . SER A 1 210 ? -12.588 -5.568 65.699 1.00 26.86 210 SER A N 1
ATOM 1700 C CA . SER A 1 210 ? -12.695 -6.838 66.452 1.00 26.86 210 SER A CA 1
ATOM 1701 C C . SER A 1 210 ? -13.204 -6.853 67.915 1.00 26.86 210 SER A C 1
ATOM 1703 O O . SER A 1 210 ? -12.554 -6.332 68.818 1.00 26.86 210 SER A O 1
ATOM 1705 N N . THR A 1 211 ? -14.214 -7.720 68.106 1.00 26.16 211 THR A N 1
ATOM 1706 C CA . THR A 1 211 ? -14.472 -8.685 69.209 1.00 26.16 211 THR A CA 1
ATOM 1707 C C . THR A 1 211 ? -15.076 -8.253 70.560 1.00 26.16 211 THR A C 1
ATOM 1709 O O . THR A 1 211 ? -14.404 -7.655 71.389 1.00 26.16 211 THR A O 1
ATOM 1712 N N . SER A 1 212 ? -16.270 -8.829 70.810 1.00 27.89 212 SER A N 1
ATOM 1713 C CA . SER A 1 212 ? -16.712 -9.572 72.018 1.00 27.89 212 SER A CA 1
ATOM 1714 C C . SER A 1 212 ? -17.747 -8.948 72.970 1.00 27.89 212 SER A C 1
ATOM 1716 O O . SER A 1 212 ? -17.425 -8.023 73.701 1.00 27.89 212 SER A O 1
ATOM 1718 N N . LYS A 1 213 ? -18.882 -9.680 73.089 1.00 27.89 213 LYS A N 1
ATOM 1719 C CA . LYS A 1 213 ? -19.821 -9.832 74.237 1.00 27.89 213 LYS A CA 1
ATOM 1720 C C . LYS A 1 213 ? -20.600 -8.548 74.635 1.00 27.89 213 LYS A C 1
ATOM 1722 O O . LYS A 1 213 ? -20.091 -7.456 74.503 1.00 27.89 213 LYS A O 1
ATOM 1727 N N . VAL A 1 214 ? -21.854 -8.547 75.099 1.00 29.75 214 VAL A N 1
ATOM 1728 C CA . VAL A 1 214 ? -22.564 -9.402 76.064 1.00 29.75 214 VAL A CA 1
ATOM 1729 C C . VAL A 1 214 ? -24.089 -9.294 75.820 1.00 29.75 214 VAL A C 1
ATOM 1731 O O . VAL A 1 214 ? -24.606 -8.278 75.371 1.00 29.75 214 VAL A O 1
ATOM 1734 N N . ILE A 1 215 ? -24.762 -10.395 76.142 1.00 30.31 215 ILE A N 1
ATOM 1735 C CA . ILE A 1 215 ? -26.197 -10.684 76.282 1.00 30.31 215 ILE A CA 1
ATOM 1736 C C . ILE A 1 215 ? -26.941 -9.689 77.196 1.00 30.31 215 ILE A C 1
ATOM 1738 O O . ILE A 1 215 ? -26.405 -9.366 78.243 1.00 30.31 215 ILE A O 1
ATOM 1742 N N . MET A 1 216 ? -28.204 -9.341 76.897 1.00 30.08 216 MET A N 1
ATOM 1743 C CA . MET A 1 216 ? -29.275 -9.174 77.908 1.00 30.08 216 MET A CA 1
ATOM 1744 C C . MET A 1 216 ? -30.668 -8.988 77.260 1.00 30.08 21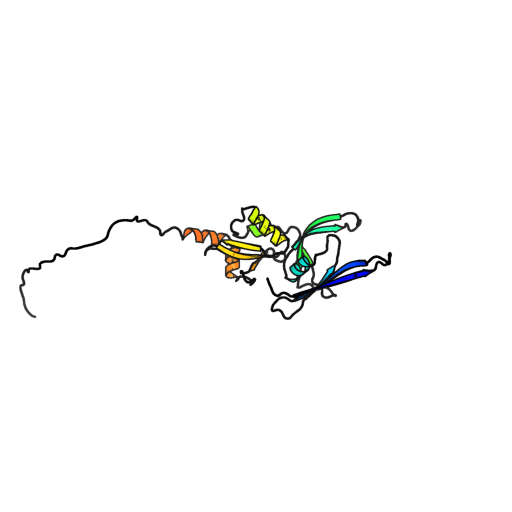6 MET A C 1
ATOM 1746 O O . MET A 1 216 ? -30.969 -7.957 76.670 1.00 30.08 216 MET A O 1
ATOM 1750 N N . LYS A 1 217 ? -31.515 -10.021 77.382 1.00 33.84 217 LYS A N 1
ATOM 1751 C CA . LYS A 1 217 ? -32.974 -9.925 77.642 1.00 33.84 217 LYS A CA 1
ATOM 1752 C C . LYS A 1 217 ? -33.137 -9.819 79.178 1.00 33.84 217 LYS A C 1
ATOM 1754 O O . LYS A 1 217 ? -32.188 -10.245 79.844 1.00 33.84 217 LYS A O 1
ATOM 1759 N N . PRO A 1 218 ? -34.231 -9.306 79.783 1.00 38.81 218 PRO A N 1
ATOM 1760 C CA . PRO A 1 218 ? -35.651 -9.674 79.589 1.00 38.81 218 PRO A CA 1
ATOM 1761 C C . PRO A 1 218 ? -36.549 -8.403 79.592 1.00 38.81 218 PRO A C 1
ATOM 1763 O O . PRO A 1 218 ? -36.017 -7.310 79.470 1.00 38.81 218 PRO A O 1
ATOM 1766 N N . ASP A 1 219 ? -37.878 -8.367 79.625 1.00 35.00 219 ASP A N 1
ATOM 1767 C CA . ASP A 1 219 ? -38.919 -9.238 80.164 1.00 35.00 219 ASP A CA 1
ATOM 1768 C C . ASP A 1 219 ? -40.273 -8.759 79.590 1.00 35.00 219 ASP A C 1
ATOM 1770 O O . ASP A 1 219 ? -40.425 -7.576 79.276 1.00 35.00 219 ASP A O 1
ATOM 1774 N N . GLN A 1 220 ? -41.246 -9.658 79.444 1.00 30.23 220 GLN A N 1
ATOM 1775 C CA . GLN A 1 220 ? -42.632 -9.334 79.092 1.00 30.23 220 GLN A CA 1
ATOM 1776 C C . GLN A 1 220 ? -43.551 -9.691 80.266 1.00 30.23 220 GLN A C 1
ATOM 1778 O O . GLN A 1 220 ? -43.696 -10.863 80.599 1.00 30.23 220 GLN A O 1
ATOM 1783 N N . GLY A 1 221 ? -44.251 -8.693 80.809 1.00 31.25 221 GLY A N 1
ATOM 1784 C CA . GLY A 1 221 ? -45.474 -8.846 81.607 1.00 31.25 221 GLY A CA 1
ATOM 1785 C C . GLY A 1 221 ? -46.517 -7.868 81.060 1.00 31.25 221 GLY A C 1
ATOM 1786 O O . GLY A 1 221 ? -46.248 -6.676 80.978 1.00 31.25 221 GLY A O 1
ATOM 1787 N N . GLN A 1 222 ? -47.537 -8.375 80.362 1.00 31.86 222 GLN A N 1
ATOM 1788 C CA . GLN A 1 222 ? -48.913 -8.573 80.845 1.00 31.86 222 GLN A CA 1
ATOM 1789 C C . GLN A 1 222 ? -49.668 -7.283 81.191 1.00 31.86 222 GLN A C 1
ATOM 1791 O O . GLN A 1 222 ? -49.444 -6.696 82.239 1.00 31.86 222 GLN A O 1
ATOM 1796 N N . ASP A 1 223 ? -50.683 -6.959 80.381 1.00 35.62 223 ASP A N 1
ATOM 1797 C CA . ASP A 1 223 ? -51.923 -6.383 80.902 1.00 35.62 223 ASP A CA 1
ATOM 1798 C C . ASP A 1 223 ? -53.143 -6.754 80.024 1.00 35.62 223 ASP A C 1
ATOM 1800 O O . ASP A 1 223 ? -53.245 -6.402 78.854 1.00 35.62 223 ASP A O 1
ATOM 1804 N N . LYS A 1 224 ? -54.031 -7.530 80.659 1.00 38.50 224 LYS A N 1
ATOM 1805 C CA . LYS A 1 224 ? -55.503 -7.436 80.731 1.00 38.50 224 LYS A CA 1
ATOM 1806 C C . LYS A 1 224 ? -56.385 -7.497 79.468 1.00 38.50 224 LYS A C 1
ATOM 1808 O O . LYS A 1 224 ? -56.515 -6.569 78.683 1.00 38.50 224 LYS A O 1
ATOM 1813 N N . ASN A 1 225 ? -57.143 -8.597 79.448 1.00 37.69 225 ASN A N 1
ATOM 1814 C CA . ASN A 1 225 ? -58.467 -8.803 78.845 1.00 37.69 225 ASN A CA 1
ATOM 1815 C C . ASN A 1 225 ? -59.522 -7.850 79.483 1.00 37.69 225 ASN A C 1
ATOM 1817 O O . ASN A 1 225 ? -59.325 -7.449 80.635 1.00 37.69 225 ASN A O 1
ATOM 1821 N N . PRO A 1 226 ? -60.664 -7.544 78.828 1.00 52.22 226 PRO A N 1
ATOM 1822 C CA . PRO A 1 226 ? -61.802 -8.459 78.953 1.00 52.22 226 PRO A CA 1
ATOM 1823 C C . PRO A 1 226 ? -62.683 -8.648 77.697 1.00 52.22 226 PRO A C 1
ATOM 1825 O O . PRO A 1 226 ? -62.862 -7.777 76.852 1.00 52.22 226 PRO A O 1
ATOM 1828 N N . SER A 1 227 ? -63.286 -9.835 77.695 1.00 40.53 227 SER A N 1
ATOM 1829 C CA . SER A 1 227 ? -64.417 -10.408 76.960 1.00 40.53 227 SER A CA 1
ATOM 1830 C C . SER A 1 227 ? -65.558 -9.483 76.503 1.00 40.53 227 SER A C 1
ATOM 1832 O O . SER A 1 227 ? -65.995 -8.644 77.284 1.00 40.53 227 SER A O 1
ATOM 1834 N N . LEU A 1 228 ? -66.197 -9.821 75.363 1.00 36.91 228 LEU A N 1
ATOM 1835 C CA . LEU A 1 228 ? -67.663 -10.016 75.255 1.00 36.91 228 LEU A CA 1
ATOM 1836 C C . LEU A 1 228 ? -68.130 -10.641 73.909 1.00 36.91 228 LEU A C 1
ATOM 1838 O O . LEU A 1 228 ? -67.796 -10.149 72.841 1.00 36.91 228 LEU A O 1
ATOM 1842 N N . ARG A 1 229 ? -68.908 -11.736 74.055 1.00 37.06 229 ARG A N 1
ATOM 1843 C CA . ARG A 1 229 ? -70.028 -12.337 73.268 1.00 37.06 229 ARG A CA 1
ATOM 1844 C C . ARG A 1 229 ? -70.167 -12.040 71.762 1.00 37.06 229 ARG A C 1
ATOM 1846 O O . ARG A 1 229 ? -70.278 -10.894 71.367 1.00 37.06 229 ARG A O 1
ATOM 1853 N N . VAL A 1 230 ? -70.153 -13.059 70.892 1.00 40.12 230 VAL A N 1
ATOM 1854 C CA . VAL A 1 230 ? -71.259 -13.978 70.491 1.00 40.12 230 VAL A CA 1
ATOM 1855 C C . VAL A 1 230 ? -72.500 -13.263 69.942 1.00 40.12 230 VAL A C 1
ATOM 1857 O O . VAL A 1 230 ? -73.286 -12.700 70.704 1.00 40.12 230 VAL A O 1
ATOM 1860 N N . GLY A 1 231 ? -72.673 -13.411 68.628 1.00 42.56 231 GLY A N 1
ATOM 1861 C CA . GLY A 1 231 ? -73.850 -13.157 67.802 1.00 42.56 231 GLY A CA 1
ATOM 1862 C C . GLY A 1 231 ? -73.549 -13.661 66.398 1.00 42.56 231 GLY A C 1
ATOM 1863 O O . GLY A 1 231 ? -72.500 -13.230 65.874 1.00 42.56 231 GLY A O 1
#

Secondary structure (DSSP, 8-state):
----EEEEEEEEEE-SS-TT-EEEEEEEEEEE-TT----EEEEEE--TTT---HHHHHHHHTT--EEEEEEEEPSS-TT-EEEEEEEEEEEEEEE-TTSPEEEEEETT--HHHHHHTS-BTTTTSHHHHHHHHHHHHTT--EEEEEEETTEEEEEEEEEEGGGTEEEEE-TTSPBPPHHHHHHHH-HHHHHHHTTSSSS--------------------------------

Foldseek 3Di:
DFPKDKDKDWDWDQDPVDNVDIDGFWIWIWIDGPPDPDIAIAIWTDDVQATDDPLRVNLQVVFFKAWDWGWDADPVGRVDIDTAIWIWHWDPVDADPVRHTDIDTHHPLDVLVQCVLFQWPPCVPPVLVVVCVVCQNHSHWDWTWGQFLVGTDIWIWHDRPVVSHIQIGHPVRHGDDPVVVVRGSDPVRSVVSVVPPPDDDDDDDDDDDDDDDDDDDDDDDDDDDDDDDDD

Sequence (231 aa):
MGNDHVTARLNFKKSDQDASMYFFNSFDVLFKKQGENETMQQNFRIAYGEGFRFDEAYKLMNGRSINKTFVMTDRQDRDIRQEINATAYMDFKNVDKYGNFEIVKVYGYDLEKKLSEYPIKDFENESVKNKIVTDLKNGDIASAIMKTANGDLEMRISANAQFDKLNLYDNKMKPLSKAVIKEVENKETVKQGTAKSQSKKQDENKPGKSTSKVIMKPDQGQDKNPSLRVG